Protein AF-A0A523SCH5-F1 (afdb_monomer)

Radius of gyration: 27.5 Å; Cα contacts (8 Å, |Δi|>4): 541; chains: 1; bounding box: 57×42×94 Å

Nearest PDB structures (foldseek):
  3afg-assembly1_A  TM=5.638E-01  e=4.432E-13  Thermococcus kodakarensis
  3afg-assembly2_B  TM=5.623E-01  e=6.391E-13  Thermococcus kodakarensis
  6c83-assembly1_C  TM=6.564E-01  e=4.051E-03  synthetic construct
  9j6n-assembly2_B  TM=5.365E-01  e=1.751E-02  Streptomyces sp. JHA19
  9j6m-assembly2_B  TM=5.413E-01  e=2.103E-02  Streptomyces sp. JHA19

Sequence (263 aa):
FDGWIITNTGATILEGDTHCTIDEPGNAYGVITVGSFNTKELPGFPTENGIGEISSFSSRGPTRDGRQKPELTAPGAWIAAALSSNSFREGLPDPMHTLLKGTSFSASHVSGVIALMLSYNPQLSNEEIRMKLTETSVSDAFTGLIPNTSWGYGKANAYEAVTSIYDPEESETYSPTVTVSSNPVSNRALFTYMLPEGTTQATLQVYNIVGALLFQQEVDPESSQYEWDLIDNLGRLLANGLYLYTIIAGGNSSEIGRLVIIR

Mean predicted aligned error: 11.99 Å

pLDDT: mean 91.66, std 9.31, range [53.72, 98.69]

Secondary structure (DSSP, 8-state):
-EEEEEETTEEEEEPPP-SS---TTTT-SSS--EEEEE---BTTB--SS-TTSBPTT------TT-----SEEEEEESEEEEPPTT-SSPPSSSTTEEEE-SHHHHHHHHHHHHHHHHHH-TT--HHHHHHHHHHTPBP-TTT-SSSBTTTBT-B--HHHHHHTT--HHHHHHHS-EEEESSSSBSS-EEEEEE--TT---EEEEEEETT--EEEEEEEPTT-SEEEE-SB-TTSPBPPSEEEEEEEEETTEE---EEEEE--

Solvent-accessible surface area (backbone atoms only — not comparable to full-atom values): 14590 Å² total; per-residue (Å²): 102,57,68,51,75,79,46,102,88,41,69,51,73,47,81,54,76,73,59,49,49,48,49,86,72,61,59,46,86,90,59,90,22,44,15,19,22,21,76,53,72,47,94,97,47,77,54,96,41,56,72,66,26,61,34,83,84,39,48,18,20,30,33,96,87,65,47,84,21,25,47,25,19,27,63,10,38,62,44,74,40,82,42,63,93,86,51,94,67,78,44,33,99,42,83,56,22,26,64,44,67,42,40,71,46,6,39,51,53,52,51,51,42,50,50,53,34,38,71,71,42,74,81,67,46,74,64,56,52,51,49,41,46,38,73,39,23,45,72,50,94,71,51,54,76,66,69,37,33,65,33,8,34,14,37,64,35,59,67,53,34,41,56,74,68,64,47,78,77,60,54,66,45,63,41,21,46,58,46,63,82,58,74,68,25,63,70,51,44,45,35,41,40,50,71,30,85,88,48,87,54,31,36,41,36,33,23,41,86,87,66,51,80,42,31,75,45,80,48,64,68,92,51,51,66,50,79,39,70,54,50,32,76,85,73,45,74,64,72,71,44,66,32,35,32,37,32,36,30,85,89,31,61,21,71,81,37,80,44,38,37,52,121

Foldseek 3Di:
DDKDAPDPPDIDDDDDDLEQQQDPPQLPPLDQHEFEAAQDADVVQGFPDDHPAGGPPTRFYDHPVRHAPNQAYEHFAQDKDFDDPPDPDAAPPDRGIHTHGDCVVRVVVLVVLVVLQCVQPVPDDSVNLSVLQLVPADDDPRCPDDDHRRGNSHYGDSVSSNVVSDDPVVSVQAAKAWDWPDAADEFKTKIFIAHHPPFPWKKKWKAAPVRHTFAIDIDDNVDGIDMGRCAGPVRDRDDFDKMWMWMDTPNHIYPIDIYGYDD

Structure (mmCIF, N/CA/C/O backbone):
data_AF-A0A523SCH5-F1
#
_entry.id   AF-A0A523SCH5-F1
#
loop_
_atom_site.group_PDB
_atom_site.id
_atom_site.type_symbol
_atom_site.label_atom_id
_atom_site.label_alt_id
_atom_site.label_comp_id
_atom_site.label_asym_id
_atom_site.label_entity_id
_atom_site.label_seq_id
_atom_site.pdbx_PDB_ins_code
_atom_site.Cartn_x
_atom_site.Cartn_y
_atom_site.Cartn_z
_atom_site.occupancy
_atom_site.B_iso_or_equiv
_atom_site.auth_seq_id
_atom_site.auth_comp_id
_atom_site.auth_asym_id
_atom_site.auth_atom_id
_atom_site.pdbx_PDB_model_num
ATOM 1 N N . PHE A 1 1 ? 9.265 -9.793 -32.299 1.00 58.53 1 PHE A N 1
ATOM 2 C CA . PHE A 1 1 ? 10.125 -10.182 -33.429 1.00 58.53 1 PHE A CA 1
ATOM 3 C C . PHE A 1 1 ? 9.218 -10.560 -34.565 1.00 58.53 1 PHE A C 1
ATOM 5 O O . PHE A 1 1 ? 8.378 -11.431 -34.365 1.00 58.53 1 PHE A O 1
ATOM 12 N N . ASP A 1 2 ? 9.400 -9.929 -35.714 1.00 59.03 2 ASP A N 1
ATOM 13 C CA . ASP A 1 2 ? 8.779 -10.397 -36.943 1.00 59.03 2 ASP A CA 1
ATOM 14 C C . ASP A 1 2 ? 9.835 -11.157 -37.735 1.00 59.03 2 ASP A C 1
ATOM 16 O O . ASP A 1 2 ? 10.984 -10.724 -37.860 1.00 59.03 2 ASP A O 1
ATOM 20 N N . GLY A 1 3 ? 9.460 -12.332 -38.224 1.00 72.25 3 GLY A N 1
ATOM 21 C CA . GLY A 1 3 ? 10.352 -13.166 -39.006 1.00 72.25 3 GLY A CA 1
ATOM 22 C C . GLY A 1 3 ? 9.590 -13.893 -40.092 1.00 72.25 3 GLY A C 1
ATOM 23 O O . GLY A 1 3 ? 8.463 -14.344 -39.887 1.00 72.25 3 GLY A O 1
ATOM 24 N N . TRP A 1 4 ? 10.216 -14.018 -41.254 1.00 81.38 4 TRP A N 1
ATOM 25 C CA . TRP A 1 4 ? 9.700 -14.849 -42.330 1.00 81.38 4 TRP A CA 1
ATOM 26 C C . TRP A 1 4 ? 10.823 -15.637 -42.986 1.00 81.38 4 TRP A C 1
ATOM 28 O O . TRP A 1 4 ? 11.978 -15.209 -43.085 1.00 81.38 4 TRP A O 1
ATOM 38 N N . ILE A 1 5 ? 10.452 -16.835 -43.425 1.00 79.31 5 ILE A N 1
ATOM 39 C CA . ILE A 1 5 ? 11.318 -17.722 -44.186 1.00 79.31 5 ILE A CA 1
ATOM 40 C C . ILE A 1 5 ? 11.321 -17.203 -45.622 1.00 79.31 5 ILE A C 1
ATOM 42 O O . ILE A 1 5 ? 10.281 -17.159 -46.275 1.00 79.31 5 ILE A O 1
ATOM 46 N N . ILE A 1 6 ? 12.485 -16.776 -46.102 1.00 80.44 6 ILE A N 1
ATOM 47 C CA . ILE A 1 6 ? 12.663 -16.274 -47.471 1.00 80.44 6 ILE A CA 1
ATOM 48 C C . ILE A 1 6 ? 12.998 -17.438 -48.407 1.00 80.44 6 ILE A C 1
ATOM 50 O O . ILE A 1 6 ? 12.606 -17.443 -49.570 1.00 80.44 6 ILE A O 1
ATOM 54 N N . THR A 1 7 ? 13.714 -18.445 -47.899 1.00 79.69 7 THR A N 1
ATOM 55 C CA . THR A 1 7 ? 14.089 -19.652 -48.643 1.00 79.69 7 THR A CA 1
ATOM 56 C C . THR A 1 7 ? 14.142 -20.864 -47.718 1.00 79.69 7 THR A C 1
ATOM 58 O O . THR A 1 7 ? 14.222 -20.724 -46.501 1.00 79.69 7 THR A O 1
ATOM 61 N N . ASN A 1 8 ? 14.215 -22.064 -48.293 1.00 78.56 8 ASN A N 1
ATOM 62 C CA . ASN A 1 8 ? 14.339 -23.328 -47.553 1.00 78.56 8 ASN A CA 1
ATOM 63 C C . ASN A 1 8 ? 15.601 -23.411 -46.661 1.00 78.56 8 ASN A C 1
ATOM 65 O O . ASN A 1 8 ? 15.732 -24.348 -45.879 1.00 78.56 8 ASN A O 1
ATOM 69 N N . THR A 1 9 ? 16.528 -22.455 -46.783 1.00 77.12 9 THR A N 1
ATOM 70 C CA . THR A 1 9 ? 17.765 -22.348 -45.994 1.00 77.12 9 THR A CA 1
ATOM 71 C C . THR A 1 9 ? 18.000 -20.943 -45.430 1.00 77.12 9 THR A C 1
ATOM 73 O O . THR A 1 9 ? 19.098 -20.651 -44.965 1.00 77.12 9 THR A O 1
ATOM 76 N N . GLY A 1 10 ? 17.014 -20.043 -45.494 1.00 74.75 10 GLY A N 1
ATOM 77 C CA . GLY A 1 10 ? 17.204 -18.638 -45.141 1.00 74.75 10 GLY A CA 1
ATOM 78 C C . GLY A 1 10 ? 15.958 -18.020 -44.528 1.00 74.75 10 GLY A C 1
ATOM 79 O O . GLY A 1 10 ? 14.889 -18.020 -45.138 1.00 74.75 10 GLY A O 1
ATOM 80 N N . ALA A 1 11 ? 16.127 -17.451 -43.339 1.00 79.25 11 ALA A N 1
ATOM 81 C CA . ALA A 1 11 ? 15.124 -16.657 -42.650 1.00 79.25 11 ALA A CA 1
ATOM 82 C C . ALA A 1 11 ? 15.682 -15.259 -42.377 1.00 79.25 11 ALA A C 1
ATOM 84 O O . ALA A 1 11 ? 16.871 -15.107 -42.090 1.00 79.25 11 ALA A O 1
ATOM 85 N N . THR A 1 12 ? 14.814 -14.254 -42.443 1.00 77.25 12 THR A N 1
ATOM 86 C CA . THR A 1 12 ? 15.104 -12.927 -41.899 1.00 77.25 12 THR A CA 1
ATOM 87 C C . THR A 1 12 ? 14.373 -12.788 -40.579 1.00 77.25 12 THR A C 1
ATOM 89 O O . THR A 1 12 ? 13.187 -13.097 -40.490 1.00 77.25 12 THR A O 1
ATOM 92 N N . ILE A 1 13 ? 15.100 -12.323 -39.566 1.00 70.62 13 ILE A N 1
ATOM 93 C CA . ILE A 1 13 ? 14.552 -11.894 -38.285 1.00 70.62 13 ILE A CA 1
ATOM 94 C C . ILE A 1 13 ? 14.775 -10.387 -38.226 1.00 70.62 13 ILE A C 1
ATOM 96 O O . ILE A 1 13 ? 15.916 -9.932 -38.287 1.00 70.62 13 ILE A O 1
ATOM 100 N N . LEU A 1 14 ? 13.691 -9.623 -38.156 1.00 68.81 14 LEU A N 1
ATOM 101 C CA . LEU A 1 14 ? 13.754 -8.220 -37.772 1.00 68.81 14 LEU A CA 1
ATOM 102 C C . LEU A 1 14 ? 13.867 -8.154 -36.251 1.00 68.81 14 LEU A C 1
ATOM 104 O O . LEU A 1 14 ? 13.153 -8.871 -35.538 1.00 68.81 14 LEU A O 1
ATOM 108 N N . GLU A 1 15 ? 14.771 -7.305 -35.759 1.00 62.94 15 GLU A N 1
ATOM 109 C CA . GLU A 1 15 ? 14.831 -7.002 -34.331 1.00 62.94 15 GLU A 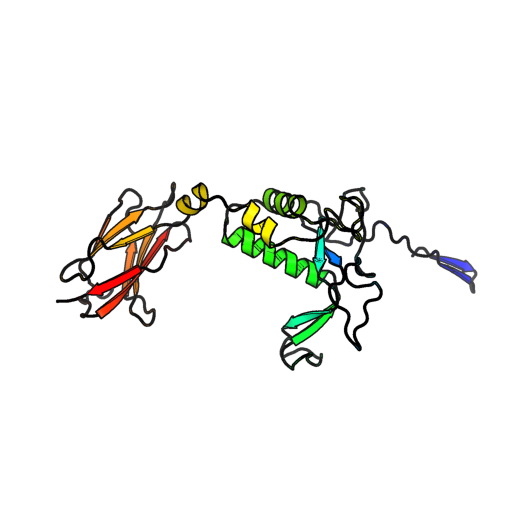CA 1
ATOM 110 C C . GLU A 1 15 ? 13.443 -6.568 -33.843 1.00 62.94 15 GLU A C 1
ATOM 112 O O . GLU A 1 15 ? 12.682 -5.920 -34.563 1.00 62.94 15 GLU A O 1
ATOM 117 N N . GLY A 1 16 ? 13.065 -7.015 -32.645 1.00 61.28 16 GLY A N 1
ATOM 118 C CA . GLY A 1 16 ? 11.769 -6.664 -32.079 1.00 61.28 16 GLY A CA 1
ATOM 119 C C . GLY A 1 16 ? 11.676 -5.165 -31.812 1.00 61.28 16 GLY A C 1
ATOM 120 O O . GLY A 1 16 ? 12.637 -4.561 -31.340 1.00 61.28 16 GLY A O 1
ATOM 121 N N . ASP A 1 17 ? 10.508 -4.580 -32.069 1.00 67.44 17 ASP A N 1
ATOM 122 C CA . ASP A 1 17 ? 10.197 -3.253 -31.549 1.00 67.44 17 ASP A CA 1
ATOM 123 C C . ASP A 1 17 ? 10.174 -3.316 -30.016 1.00 67.44 17 ASP A C 1
ATOM 125 O O . ASP A 1 17 ? 9.522 -4.176 -29.421 1.00 67.44 17 ASP A O 1
ATOM 129 N N . THR A 1 18 ? 10.940 -2.434 -29.380 1.00 72.44 18 THR A N 1
ATOM 130 C CA . THR A 1 18 ? 10.984 -2.306 -27.918 1.00 72.44 18 THR A CA 1
ATOM 131 C C . THR A 1 18 ? 9.958 -1.297 -27.395 1.00 72.44 18 THR A C 1
ATOM 133 O O . THR A 1 18 ? 9.804 -1.150 -26.178 1.00 72.44 18 THR A O 1
ATOM 136 N N . HIS A 1 19 ? 9.209 -0.648 -28.292 1.00 77.69 19 HIS A N 1
ATOM 137 C CA . HIS A 1 19 ? 8.009 0.117 -27.972 1.00 77.69 19 HIS A CA 1
ATOM 138 C C . HIS A 1 19 ? 6.789 -0.805 -27.868 1.00 77.69 19 HIS A C 1
ATOM 140 O O . HIS A 1 19 ? 6.742 -1.880 -28.462 1.00 77.69 19 HIS A O 1
ATOM 146 N N . CYS A 1 20 ? 5.782 -0.375 -27.105 1.00 90.00 20 CYS A N 1
ATOM 147 C CA . CYS A 1 20 ? 4.520 -1.104 -26.950 1.00 90.00 20 CYS A CA 1
ATOM 148 C C . CYS A 1 20 ? 4.663 -2.526 -26.381 1.00 90.00 20 CYS A C 1
ATOM 150 O O . CYS A 1 20 ? 3.965 -3.449 -26.794 1.00 90.00 20 CYS A O 1
ATOM 152 N N . THR A 1 21 ? 5.542 -2.699 -25.395 1.00 94.06 21 THR A N 1
ATOM 153 C CA . THR A 1 21 ? 5.840 -3.989 -24.749 1.00 94.06 21 THR A CA 1
ATOM 154 C C . THR A 1 21 ? 5.044 -4.220 -23.458 1.00 94.06 21 THR A C 1
ATOM 156 O O . THR A 1 21 ? 5.363 -5.118 -22.677 1.00 94.06 21 THR A O 1
ATOM 159 N N . ILE A 1 22 ? 4.017 -3.403 -23.198 1.00 94.44 22 ILE A N 1
ATOM 160 C CA . ILE A 1 22 ? 3.099 -3.582 -22.064 1.00 94.44 22 ILE A CA 1
ATOM 161 C C . ILE A 1 22 ? 2.194 -4.784 -22.336 1.00 94.44 22 ILE A C 1
ATOM 163 O O . ILE A 1 22 ? 1.363 -4.742 -23.241 1.00 94.44 22 ILE A O 1
ATOM 167 N N . ASP A 1 23 ? 2.355 -5.821 -21.520 1.00 89.94 23 ASP A N 1
ATOM 168 C CA . ASP A 1 23 ? 1.625 -7.082 -21.637 1.00 89.94 23 ASP A CA 1
ATOM 169 C C . ASP A 1 23 ? 0.234 -7.022 -20.978 1.00 89.94 23 ASP A C 1
ATOM 171 O O . ASP A 1 23 ? -0.069 -6.131 -20.170 1.00 89.94 23 ASP A O 1
ATOM 175 N N . GLU A 1 24 ? -0.618 -7.993 -21.290 1.00 91.62 24 GLU A N 1
ATOM 176 C CA . GLU A 1 24 ? -1.830 -8.266 -20.528 1.00 91.62 24 GLU A CA 1
ATOM 177 C C . GLU A 1 24 ? -1.494 -8.861 -19.141 1.00 91.62 24 GLU A C 1
ATOM 179 O O . GLU A 1 24 ? -0.582 -9.675 -19.009 1.00 91.62 24 GLU A O 1
ATOM 184 N N . PRO A 1 25 ? -2.234 -8.512 -18.070 1.00 94.00 25 PRO A N 1
ATOM 185 C CA . PRO A 1 25 ? -3.348 -7.562 -18.004 1.00 94.00 25 PRO A CA 1
ATOM 186 C C . PRO A 1 25 ? -2.906 -6.107 -17.747 1.00 94.00 25 PRO A C 1
ATOM 188 O O . PRO A 1 25 ? -3.748 -5.240 -17.514 1.00 94.00 25 PRO A O 1
ATOM 191 N N . GLY A 1 26 ? -1.602 -5.811 -17.770 1.00 94.12 26 GLY A N 1
ATOM 192 C CA . GLY A 1 26 ? -1.041 -4.481 -17.494 1.00 94.12 26 GLY A CA 1
ATOM 193 C C . GLY A 1 26 ? -1.457 -3.392 -18.493 1.00 94.12 26 GLY A C 1
ATOM 194 O O . GLY A 1 26 ? -1.297 -2.202 -18.224 1.00 94.12 26 GLY A O 1
ATOM 195 N N . ASN A 1 27 ? -2.033 -3.761 -19.631 1.00 94.31 27 ASN A N 1
ATOM 196 C CA . ASN A 1 27 ? -2.625 -2.832 -20.588 1.00 94.31 27 ASN A CA 1
ATOM 197 C C . ASN A 1 27 ? -4.094 -2.467 -20.281 1.00 94.31 27 ASN A C 1
ATOM 199 O O . ASN A 1 27 ? -4.649 -1.620 -20.982 1.00 94.31 27 ASN A O 1
ATOM 203 N N . ALA A 1 28 ? -4.746 -3.040 -19.263 1.00 95.06 28 ALA A N 1
ATOM 204 C CA . ALA A 1 28 ? -6.142 -2.734 -18.940 1.00 95.06 28 ALA A CA 1
ATOM 205 C C . ALA A 1 28 ? -6.343 -1.276 -18.468 1.00 95.06 28 ALA A C 1
ATOM 207 O O . ALA A 1 28 ? -5.437 -0.640 -17.928 1.00 95.06 28 ALA A O 1
ATOM 208 N N . TYR A 1 29 ? -7.545 -0.725 -18.674 1.00 90.75 29 TYR A N 1
ATOM 209 C CA . TYR A 1 29 ? -7.848 0.675 -18.335 1.00 90.75 29 TYR A CA 1
ATOM 210 C C . TYR A 1 29 ? -7.855 0.925 -16.822 1.00 90.75 29 TYR A C 1
ATOM 212 O O . TYR A 1 29 ? -7.272 1.898 -16.353 1.00 90.75 29 TYR A O 1
ATOM 220 N N . GLY A 1 30 ? -8.488 0.029 -16.057 1.00 91.38 30 GLY A N 1
ATOM 221 C CA . GLY A 1 30 ? -8.724 0.187 -14.618 1.00 91.38 30 GLY A CA 1
ATOM 222 C C . GLY A 1 30 ? -7.552 -0.195 -13.710 1.00 91.38 30 GLY A C 1
ATOM 223 O O . GLY A 1 30 ? -7.583 0.142 -12.532 1.00 91.38 30 GLY A O 1
ATOM 224 N N . VAL A 1 31 ? -6.505 -0.838 -14.230 1.00 95.75 31 VAL A N 1
ATOM 225 C CA . VAL A 1 31 ? -5.370 -1.294 -13.409 1.00 95.75 31 VAL A CA 1
ATOM 226 C C . VAL A 1 31 ? -4.292 -0.223 -13.280 1.00 95.75 31 VAL A C 1
ATOM 228 O O . VAL A 1 31 ? -4.108 0.584 -14.191 1.00 95.75 31 VAL A O 1
ATOM 231 N N . ILE A 1 32 ? -3.557 -0.261 -12.171 1.00 98.06 32 ILE A N 1
ATOM 232 C CA . ILE A 1 32 ? -2.321 0.499 -11.976 1.00 98.06 32 ILE A CA 1
ATOM 233 C C . ILE A 1 32 ? -1.160 -0.398 -12.412 1.00 98.06 32 ILE A C 1
ATOM 235 O O . ILE A 1 32 ? -0.920 -1.455 -11.831 1.00 98.06 32 ILE A O 1
ATOM 239 N N . THR A 1 33 ? -0.457 0.010 -13.458 1.00 98.38 33 THR A N 1
ATOM 240 C CA . THR A 1 33 ? 0.651 -0.724 -14.067 1.00 98.38 33 THR A CA 1
ATOM 241 C C . THR A 1 33 ? 1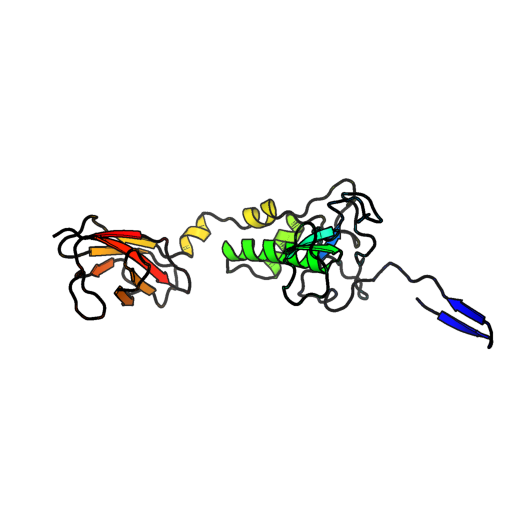.958 -0.112 -13.615 1.00 98.38 33 THR A C 1
ATOM 243 O O . THR A 1 33 ? 2.144 1.102 -13.693 1.00 98.38 33 THR A O 1
ATOM 246 N N . VAL A 1 34 ? 2.876 -0.964 -13.166 1.00 98.62 34 VAL A N 1
ATOM 247 C CA . VAL A 1 34 ? 4.097 -0.529 -12.490 1.00 98.62 34 VAL A CA 1
ATOM 248 C C . VAL A 1 34 ? 5.327 -1.040 -13.234 1.00 98.62 34 VAL A C 1
ATOM 250 O O . VA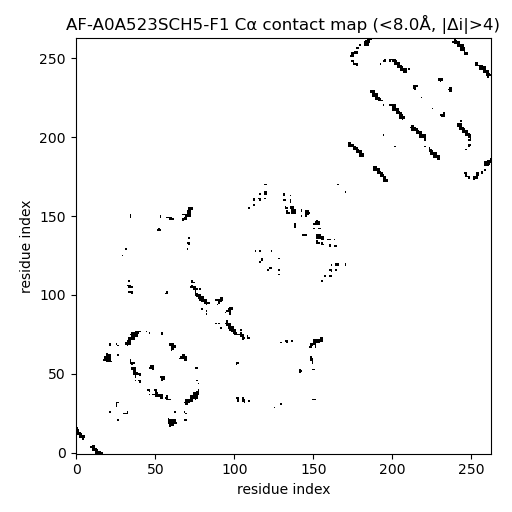L A 1 34 ? 5.513 -2.247 -13.388 1.00 98.62 34 VAL A O 1
ATOM 253 N N . GLY A 1 35 ? 6.173 -0.118 -13.693 1.00 98.19 35 GLY A N 1
ATOM 254 C CA . GLY A 1 35 ? 7.487 -0.435 -14.253 1.00 98.19 35 GLY A CA 1
ATOM 255 C C . GLY A 1 35 ? 8.550 -0.638 -13.169 1.00 98.19 35 GLY A C 1
ATOM 256 O O . GLY A 1 35 ? 8.340 -0.331 -11.995 1.00 98.19 35 GLY A O 1
ATOM 257 N N . SER A 1 36 ? 9.718 -1.143 -13.559 1.00 98.25 36 SER A N 1
ATOM 258 C CA . SER A 1 36 ? 10.808 -1.464 -12.633 1.00 98.25 36 SER A CA 1
ATOM 259 C C . SER A 1 36 ? 12.005 -0.550 -12.826 1.00 98.25 36 SER A C 1
ATOM 261 O O . SER A 1 36 ? 12.431 -0.320 -13.956 1.00 98.25 36 SER A O 1
ATOM 263 N N . PHE A 1 37 ? 12.595 -0.099 -11.720 1.00 97.81 37 PHE A N 1
ATOM 264 C CA . PHE A 1 37 ? 13.916 0.524 -11.709 1.00 97.81 37 PHE A CA 1
ATOM 265 C C . PHE A 1 37 ? 14.854 -0.160 -10.709 1.00 97.81 37 PHE A C 1
ATOM 267 O O . PHE A 1 37 ? 14.426 -0.876 -9.792 1.00 97.81 37 PHE A O 1
ATOM 274 N N . ASN A 1 38 ? 16.152 0.053 -10.906 1.00 96.69 38 ASN A N 1
ATOM 275 C CA . ASN A 1 38 ? 17.204 -0.581 -10.126 1.00 96.69 38 ASN A CA 1
ATOM 276 C C . ASN A 1 38 ? 17.514 0.248 -8.878 1.00 96.69 38 ASN A C 1
ATOM 278 O O . ASN A 1 38 ? 17.789 1.441 -8.970 1.00 96.69 38 ASN A O 1
ATOM 282 N N . THR A 1 39 ? 17.514 -0.381 -7.706 1.00 93.75 39 THR A N 1
ATOM 283 C CA . THR A 1 39 ? 17.903 0.275 -6.442 1.00 93.75 39 THR A CA 1
ATOM 284 C C . THR A 1 39 ? 19.205 -0.252 -5.864 1.00 93.75 39 THR A C 1
ATOM 286 O O . THR A 1 39 ? 19.740 0.340 -4.930 1.00 93.75 39 THR A O 1
ATOM 289 N N . LYS A 1 40 ? 19.695 -1.384 -6.375 1.00 89.94 40 LYS A N 1
ATOM 290 C CA . LYS A 1 40 ? 20.828 -2.113 -5.814 1.00 89.94 40 LYS A CA 1
ATOM 291 C C . LYS A 1 40 ? 21.609 -2.788 -6.923 1.00 89.94 40 LYS A C 1
ATOM 293 O O . LYS A 1 40 ? 21.024 -3.304 -7.871 1.00 89.94 40 LYS A O 1
ATOM 298 N N . GLU A 1 41 ? 22.908 -2.855 -6.712 1.00 86.25 41 GLU A N 1
ATOM 299 C CA . GLU A 1 41 ? 23.833 -3.689 -7.459 1.00 86.25 41 GLU A CA 1
ATOM 300 C C . GLU A 1 41 ? 24.672 -4.445 -6.426 1.00 86.25 41 GLU A C 1
ATOM 302 O O . GLU A 1 41 ? 25.161 -3.844 -5.465 1.00 86.25 41 GLU A O 1
ATOM 307 N N . LEU A 1 42 ? 24.767 -5.769 -6.556 1.00 84.56 42 LEU A N 1
ATOM 308 C CA . LEU A 1 42 ? 25.465 -6.621 -5.591 1.00 84.56 42 LEU A CA 1
ATOM 309 C C . LEU A 1 42 ? 26.440 -7.553 -6.326 1.00 84.56 42 LEU A C 1
ATOM 311 O O . LEU A 1 42 ? 26.142 -7.993 -7.439 1.00 84.56 42 LEU A O 1
ATOM 315 N N . PRO A 1 43 ? 27.583 -7.924 -5.717 1.00 84.50 43 PRO A N 1
ATOM 316 C CA . PRO A 1 43 ? 28.473 -8.936 -6.279 1.00 84.50 43 PRO A CA 1
ATOM 317 C C . PRO A 1 43 ? 27.723 -10.246 -6.562 1.00 84.50 43 PRO A C 1
ATOM 319 O O . PRO A 1 43 ? 27.047 -10.780 -5.686 1.00 84.50 43 PRO A O 1
ATOM 322 N N . GLY A 1 44 ? 27.823 -10.756 -7.793 1.00 84.81 44 GLY A N 1
ATOM 323 C CA . GLY A 1 44 ? 27.083 -11.945 -8.244 1.00 84.81 44 GLY A CA 1
ATOM 324 C C . GLY A 1 44 ? 25.635 -11.683 -8.684 1.00 84.81 44 GLY A C 1
ATOM 325 O O . GLY A 1 44 ? 25.017 -12.568 -9.271 1.00 84.81 44 GLY A O 1
ATOM 326 N N . PHE A 1 45 ? 25.121 -10.466 -8.484 1.00 85.50 45 PHE A N 1
ATOM 327 C CA . PHE A 1 45 ? 23.784 -10.020 -8.891 1.00 85.50 45 PHE A CA 1
ATOM 328 C C . PHE A 1 45 ? 23.885 -8.664 -9.607 1.00 85.50 45 PHE A C 1
ATOM 330 O O . PHE A 1 45 ? 23.449 -7.636 -9.077 1.00 85.50 45 PHE A O 1
ATOM 337 N N . PRO A 1 46 ? 24.508 -8.630 -10.799 1.00 84.12 46 PRO A N 1
ATOM 338 C CA . PRO A 1 46 ? 24.686 -7.391 -11.538 1.00 84.12 46 PRO A CA 1
ATOM 339 C C . PRO A 1 46 ? 23.345 -6.884 -12.066 1.00 84.12 46 PRO A C 1
ATOM 341 O O . PRO A 1 46 ? 22.446 -7.661 -12.411 1.00 84.12 46 PRO A O 1
ATOM 344 N N . THR A 1 47 ? 23.197 -5.571 -12.153 1.00 84.50 47 THR A N 1
ATOM 345 C CA . THR A 1 47 ? 22.125 -4.950 -12.928 1.00 84.50 47 THR A CA 1
ATOM 346 C C . THR A 1 47 ? 22.655 -4.583 -14.308 1.00 84.50 47 THR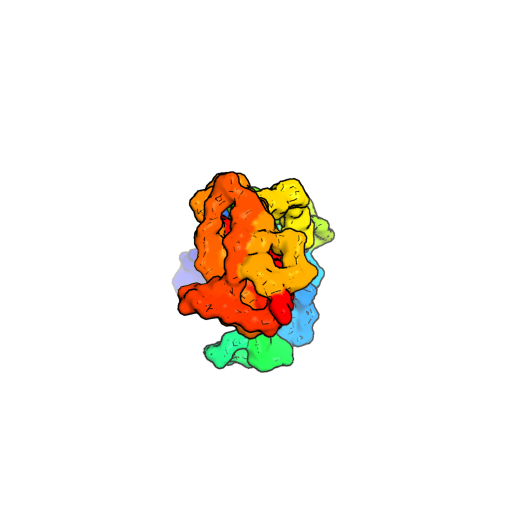 A C 1
ATOM 348 O O . THR A 1 47 ? 23.775 -4.111 -14.440 1.00 84.50 47 THR A O 1
ATOM 351 N N . GLU A 1 48 ? 21.862 -4.822 -15.354 1.00 85.44 48 GLU A N 1
ATOM 352 C CA . GLU A 1 48 ? 22.265 -4.477 -16.731 1.00 85.44 48 GLU A CA 1
ATOM 353 C C . GLU A 1 48 ? 22.354 -2.957 -16.935 1.00 85.44 48 GLU A C 1
ATOM 355 O O . GLU A 1 48 ? 23.198 -2.489 -17.690 1.00 85.44 48 GLU A O 1
ATOM 360 N N . ASN A 1 49 ? 21.524 -2.205 -16.205 1.00 88.88 49 ASN A N 1
ATOM 361 C CA . ASN A 1 49 ? 21.574 -0.746 -16.112 1.00 88.88 49 ASN A CA 1
ATOM 362 C C . ASN A 1 49 ? 22.007 -0.343 -14.693 1.00 88.88 49 ASN A C 1
ATOM 364 O O . ASN A 1 49 ? 21.825 -1.123 -13.754 1.00 88.88 49 ASN A O 1
ATOM 368 N N . GLY A 1 50 ? 22.536 0.861 -14.500 1.00 91.81 50 GLY A N 1
ATOM 369 C CA . GLY A 1 50 ? 23.023 1.338 -13.207 1.00 91.81 50 GLY A CA 1
ATOM 370 C C . GLY A 1 50 ? 21.936 1.527 -12.144 1.00 91.81 50 GLY A C 1
ATOM 371 O O . GLY A 1 50 ? 20.730 1.446 -12.398 1.00 91.81 50 GLY A O 1
ATOM 372 N N . ILE A 1 51 ? 22.371 1.787 -10.909 1.00 95.00 51 ILE A N 1
ATOM 373 C CA . ILE A 1 51 ? 21.476 2.146 -9.802 1.00 95.00 51 ILE A CA 1
ATOM 374 C C . ILE A 1 51 ? 20.756 3.457 -10.135 1.00 95.00 51 ILE A C 1
ATOM 376 O O . ILE A 1 51 ? 21.371 4.438 -10.541 1.00 95.00 51 ILE A O 1
ATOM 380 N N . GLY A 1 52 ? 19.443 3.476 -9.925 1.00 95.12 52 GLY A N 1
ATOM 381 C CA . GLY A 1 52 ? 18.567 4.594 -10.253 1.00 95.12 52 GLY A CA 1
ATOM 382 C C . GLY A 1 52 ? 18.002 4.536 -11.670 1.00 95.12 52 GLY A C 1
ATOM 383 O O . GLY A 1 52 ? 16.985 5.182 -11.919 1.00 95.12 52 GLY A O 1
ATOM 384 N N . GLU A 1 53 ? 18.578 3.732 -12.564 1.00 97.12 53 GLU A N 1
ATOM 385 C CA . GLU A 1 53 ? 18.100 3.576 -13.936 1.00 97.12 53 GLU A CA 1
ATOM 386 C C . GLU A 1 53 ? 16.919 2.607 -14.039 1.00 97.12 53 GLU A C 1
ATOM 388 O O . GLU A 1 53 ? 16.688 1.759 -13.170 1.00 97.12 53 GLU A O 1
ATOM 393 N N . ILE A 1 54 ? 16.170 2.724 -15.139 1.00 97.06 54 ILE A N 1
ATOM 394 C CA . ILE A 1 54 ? 15.093 1.789 -15.465 1.00 97.06 54 ILE A CA 1
ATOM 395 C C . ILE A 1 54 ? 15.686 0.382 -15.588 1.00 97.06 54 ILE A C 1
ATOM 397 O O . ILE A 1 54 ? 16.780 0.209 -16.122 1.00 97.06 54 ILE A O 1
ATOM 401 N N . SER A 1 55 ? 14.993 -0.644 -15.109 1.00 96.38 55 SER A N 1
ATOM 402 C CA . SER A 1 55 ? 15.443 -2.020 -15.302 1.00 96.38 55 SER A CA 1
ATOM 403 C C . SER A 1 55 ? 15.348 -2.390 -16.783 1.00 96.38 55 SER A C 1
ATOM 405 O O . SER A 1 55 ? 14.343 -2.094 -17.425 1.00 96.38 55 SER A O 1
ATOM 407 N N . SER A 1 56 ? 16.359 -3.074 -17.323 1.00 93.44 56 SER A N 1
ATOM 408 C CA . SER A 1 56 ? 16.403 -3.463 -18.744 1.00 93.44 56 SER A CA 1
ATOM 409 C C . SER A 1 56 ? 15.207 -4.318 -19.180 1.00 93.44 56 SER A C 1
ATOM 411 O O . SER A 1 56 ? 14.750 -4.213 -20.312 1.00 93.44 56 SER A O 1
ATOM 413 N N . PHE A 1 57 ? 14.660 -5.115 -18.258 1.00 92.94 57 PHE A N 1
ATOM 414 C CA . PHE A 1 57 ? 13.480 -5.956 -18.464 1.00 92.94 57 PHE A CA 1
ATOM 415 C C . PHE A 1 57 ? 12.141 -5.223 -18.278 1.00 92.94 57 PHE A C 1
ATOM 417 O O . PHE A 1 57 ? 11.090 -5.842 -18.430 1.00 92.94 57 PHE A O 1
ATOM 424 N N . SER A 1 58 ? 12.138 -3.949 -17.869 1.00 96.38 58 SER A N 1
ATOM 425 C CA . SER A 1 58 ? 10.890 -3.215 -17.652 1.00 96.38 58 SER A CA 1
ATOM 426 C C . SER A 1 58 ? 10.224 -2.921 -18.992 1.00 96.38 58 SER A C 1
ATOM 428 O O . SER A 1 58 ? 10.782 -2.190 -19.812 1.00 96.38 58 SER A O 1
ATOM 430 N N . SER A 1 59 ? 9.012 -3.442 -19.186 1.00 95.69 59 SER A N 1
ATOM 431 C CA . SER A 1 59 ? 8.183 -3.107 -20.342 1.00 95.69 59 SER A CA 1
ATOM 432 C C . SER A 1 59 ? 7.942 -1.603 -20.453 1.00 95.69 59 SER A C 1
ATOM 434 O O . SER A 1 59 ? 7.889 -0.877 -19.455 1.00 95.69 59 SER A O 1
ATOM 436 N N . ARG A 1 60 ? 7.760 -1.151 -21.692 1.00 95.12 60 ARG A N 1
ATOM 437 C CA . ARG A 1 60 ? 7.590 0.250 -22.069 1.00 95.12 60 ARG A CA 1
ATOM 438 C C . ARG A 1 60 ? 6.319 0.405 -22.883 1.00 95.12 60 ARG A C 1
ATOM 440 O O . ARG A 1 60 ? 6.014 -0.417 -23.746 1.00 95.12 60 ARG A O 1
ATOM 447 N N . GLY A 1 61 ? 5.585 1.468 -22.599 1.00 94.69 61 GLY A N 1
ATOM 448 C CA . GLY A 1 61 ? 4.413 1.840 -23.363 1.00 94.69 61 GLY A CA 1
ATOM 449 C C . GLY A 1 61 ? 4.735 2.450 -24.735 1.00 94.69 61 GLY A C 1
ATOM 450 O O . GLY A 1 61 ? 5.886 2.442 -25.185 1.00 94.69 61 GLY A O 1
ATOM 451 N N . PRO A 1 62 ? 3.723 3.054 -25.373 1.00 95.12 62 PRO A N 1
ATOM 452 C CA . PRO A 1 62 ? 2.330 3.093 -24.914 1.00 95.12 62 PRO A CA 1
ATOM 453 C C . PRO A 1 62 ? 1.675 1.702 -24.979 1.00 95.12 62 PRO A C 1
ATOM 455 O O . PRO A 1 62 ? 2.298 0.721 -25.370 1.00 95.12 62 PRO A O 1
ATOM 458 N N . THR A 1 63 ? 0.412 1.572 -24.592 1.00 94.31 63 THR A N 1
ATOM 459 C CA . THR A 1 63 ? -0.369 0.399 -25.014 1.00 94.31 63 THR A CA 1
ATOM 460 C C . THR A 1 63 ? -0.557 0.408 -26.537 1.00 94.31 63 THR A C 1
ATOM 462 O O . THR A 1 63 ? -0.345 1.427 -27.195 1.00 94.31 63 THR A O 1
ATOM 465 N N . ARG A 1 64 ? -1.022 -0.706 -27.120 1.00 91.19 64 ARG A N 1
ATOM 466 C CA . ARG A 1 64 ? -1.267 -0.799 -28.574 1.00 91.19 64 ARG A CA 1
ATOM 467 C C . ARG A 1 64 ? -2.283 0.226 -29.104 1.00 91.19 64 ARG A C 1
ATOM 469 O O . ARG A 1 64 ? -2.244 0.567 -30.279 1.00 91.19 64 ARG A O 1
ATOM 476 N N . ASP A 1 65 ? -3.177 0.714 -28.248 1.00 92.25 65 ASP A N 1
ATOM 477 C CA . ASP A 1 65 ? -4.140 1.784 -28.535 1.00 92.25 65 ASP A CA 1
ATOM 478 C C . ASP A 1 65 ? -3.654 3.188 -28.116 1.00 92.25 65 ASP A C 1
ATOM 480 O O . ASP A 1 65 ? -4.429 4.139 -28.126 1.00 92.25 65 ASP A O 1
ATOM 484 N N . GLY A 1 66 ? -2.375 3.342 -27.762 1.00 93.31 66 GLY A N 1
ATOM 485 C CA . GLY A 1 66 ? -1.743 4.642 -27.524 1.00 93.31 66 GLY A CA 1
ATOM 486 C C . GLY A 1 66 ? -1.888 5.203 -26.107 1.00 93.31 66 GLY A C 1
ATOM 487 O O . GLY A 1 66 ? -1.452 6.327 -25.862 1.00 93.31 66 GLY A O 1
ATOM 488 N N . ARG A 1 67 ? -2.462 4.459 -25.151 1.00 95.25 67 ARG A N 1
ATOM 489 C CA . ARG A 1 67 ? -2.585 4.932 -23.763 1.00 95.25 67 ARG A CA 1
ATOM 490 C C . ARG A 1 67 ? -1.231 4.938 -23.059 1.00 95.25 67 ARG A C 1
ATOM 492 O O . ARG A 1 67 ? -0.393 4.056 -23.261 1.00 95.25 67 ARG A O 1
ATOM 499 N N . GLN A 1 68 ? -1.050 5.923 -22.184 1.00 96.06 68 GLN A N 1
ATOM 500 C CA . GLN A 1 68 ? 0.112 6.027 -21.308 1.00 96.06 68 GLN A CA 1
ATOM 501 C C . GLN A 1 68 ? 0.146 4.840 -20.337 1.00 96.06 68 GLN A C 1
ATOM 503 O O . GLN A 1 68 ? -0.757 4.669 -19.522 1.00 96.06 68 GLN A O 1
ATOM 508 N N . LYS A 1 69 ? 1.209 4.040 -20.432 1.00 97.00 69 LYS A N 1
ATOM 509 C CA . LYS A 1 69 ? 1.579 2.967 -19.504 1.00 97.00 69 LYS A CA 1
ATOM 510 C C . LYS A 1 69 ? 3.115 2.862 -19.460 1.00 97.00 69 LYS A C 1
ATOM 512 O O . LYS A 1 69 ? 3.744 3.127 -20.487 1.00 97.00 69 LYS A O 1
ATOM 517 N N . PRO A 1 70 ? 3.726 2.467 -18.330 1.00 97.81 70 PRO A N 1
ATOM 518 C CA . PRO A 1 70 ? 3.099 2.273 -17.016 1.00 97.81 70 PRO A CA 1
ATOM 519 C C . PRO A 1 70 ? 2.575 3.596 -16.419 1.00 97.81 70 PRO A C 1
ATOM 521 O O . PRO A 1 70 ? 2.849 4.669 -16.960 1.00 97.81 70 PRO A O 1
ATOM 524 N N . GLU A 1 71 ? 1.811 3.528 -15.326 1.00 98.25 71 GLU A N 1
ATOM 525 C CA . GLU A 1 71 ? 1.457 4.713 -14.532 1.00 98.25 71 GLU A CA 1
ATOM 526 C C . GLU A 1 71 ? 2.661 5.220 -13.738 1.00 98.25 71 GLU A C 1
ATOM 528 O O . GLU A 1 71 ? 2.876 6.416 -13.650 1.00 98.25 71 GLU A O 1
ATOM 533 N N . LEU A 1 72 ? 3.480 4.343 -13.175 1.00 98.69 72 LEU A N 1
ATOM 534 C CA . LEU A 1 72 ? 4.647 4.741 -12.388 1.00 98.69 72 LEU A CA 1
ATOM 535 C C . LEU A 1 72 ? 5.666 3.608 -12.338 1.00 98.69 72 LEU A C 1
ATOM 537 O O . LEU A 1 72 ? 5.397 2.497 -12.799 1.00 98.69 72 LEU A O 1
ATOM 541 N N . THR A 1 73 ? 6.839 3.865 -11.775 1.00 98.69 73 THR A N 1
ATOM 542 C CA . THR A 1 73 ? 7.854 2.837 -11.535 1.00 98.69 73 THR A CA 1
ATOM 543 C C . THR A 1 73 ? 8.144 2.665 -10.053 1.00 98.69 73 THR A C 1
ATOM 545 O O . THR A 1 73 ? 8.026 3.589 -9.253 1.00 98.69 73 THR A O 1
ATOM 548 N N . ALA A 1 74 ? 8.549 1.459 -9.673 1.00 98.62 74 ALA A N 1
ATOM 549 C CA . ALA A 1 74 ? 8.951 1.130 -8.312 1.00 98.62 74 ALA A CA 1
ATOM 550 C C . ALA A 1 74 ? 10.163 0.178 -8.322 1.00 98.62 74 ALA A C 1
ATOM 552 O O . ALA A 1 74 ? 10.465 -0.425 -9.361 1.00 98.62 74 ALA A O 1
ATOM 553 N N . PRO A 1 75 ? 10.866 0.010 -7.189 1.00 98.00 75 PRO A N 1
ATOM 554 C CA . PRO A 1 75 ? 11.995 -0.910 -7.096 1.00 98.00 75 PRO A CA 1
ATOM 555 C C . PRO A 1 75 ? 11.609 -2.336 -7.503 1.00 98.00 75 PRO A C 1
ATOM 557 O O . PRO A 1 75 ? 10.676 -2.910 -6.942 1.00 98.00 75 PRO A O 1
ATOM 560 N N . GLY A 1 76 ? 12.337 -2.917 -8.457 1.00 96.38 76 GLY A N 1
ATOM 561 C CA . GLY A 1 76 ? 12.031 -4.269 -8.944 1.00 96.38 76 GLY A CA 1
ATOM 562 C C . GLY A 1 76 ? 13.232 -5.130 -9.307 1.00 96.38 76 GLY A C 1
ATOM 563 O O . GLY A 1 76 ? 13.047 -6.296 -9.643 1.00 96.38 76 GLY A O 1
ATOM 564 N N . ALA A 1 77 ? 14.462 -4.621 -9.215 1.00 95.06 77 ALA A N 1
ATOM 565 C CA . ALA A 1 77 ? 15.666 -5.423 -9.422 1.00 95.06 77 ALA A CA 1
ATOM 566 C C . ALA A 1 77 ? 16.348 -5.779 -8.097 1.00 95.06 77 ALA A C 1
ATOM 568 O O . ALA A 1 77 ? 16.591 -4.904 -7.267 1.00 95.06 77 ALA A O 1
ATOM 569 N N . TRP A 1 78 ? 16.670 -7.066 -7.936 1.00 93.31 78 TRP A N 1
ATOM 570 C CA . TRP A 1 78 ? 17.375 -7.627 -6.777 1.00 93.31 78 TRP A CA 1
ATOM 571 C C . TRP A 1 78 ? 16.726 -7.254 -5.440 1.00 93.31 78 TRP A C 1
ATOM 573 O O . TRP A 1 78 ? 17.357 -6.772 -4.496 1.00 93.31 78 TRP A O 1
ATOM 583 N N . ILE A 1 79 ? 15.418 -7.483 -5.375 1.00 94.44 79 ILE A N 1
ATOM 584 C CA . ILE A 1 79 ? 14.607 -7.298 -4.180 1.00 94.44 79 ILE A CA 1
ATOM 585 C C . ILE A 1 79 ? 14.744 -8.545 -3.312 1.00 94.44 79 ILE A C 1
ATOM 587 O O . ILE A 1 79 ? 14.523 -9.661 -3.782 1.00 94.44 79 ILE A O 1
ATOM 591 N N . ALA A 1 80 ? 15.129 -8.344 -2.052 1.00 93.25 80 ALA A N 1
ATOM 592 C CA . ALA A 1 80 ? 15.121 -9.397 -1.049 1.00 93.25 80 ALA A CA 1
ATOM 593 C C . ALA A 1 80 ? 13.680 -9.588 -0.569 1.00 93.25 80 ALA A C 1
ATOM 595 O O . ALA A 1 80 ? 13.056 -8.632 -0.107 1.00 93.25 80 ALA A O 1
ATOM 596 N N . ALA A 1 81 ? 13.154 -10.799 -0.697 1.00 93.50 81 ALA A N 1
ATOM 597 C CA . ALA A 1 81 ? 11.798 -11.151 -0.292 1.00 93.50 81 ALA A CA 1
ATOM 598 C C . ALA A 1 81 ? 11.784 -12.511 0.407 1.00 93.50 81 ALA A C 1
ATOM 600 O O . ALA A 1 81 ? 12.740 -13.277 0.291 1.00 93.50 81 ALA A O 1
ATOM 601 N N . ALA A 1 82 ? 10.703 -12.809 1.129 1.00 95.75 82 ALA A N 1
ATOM 602 C CA . ALA A 1 82 ? 10.542 -14.087 1.812 1.00 95.75 82 ALA A CA 1
ATOM 603 C C . ALA A 1 82 ? 10.651 -15.264 0.827 1.00 95.75 82 ALA A C 1
ATOM 605 O O . ALA A 1 82 ? 10.046 -15.265 -0.249 1.00 95.75 82 ALA A O 1
ATOM 606 N N . LEU A 1 83 ? 11.416 -16.279 1.213 1.00 96.44 83 LEU A N 1
ATOM 607 C CA . LEU A 1 83 ? 11.568 -17.527 0.486 1.00 96.44 83 LEU A CA 1
ATOM 608 C C . LEU A 1 83 ? 10.579 -18.554 1.041 1.00 96.44 83 LEU A C 1
ATOM 610 O O . LEU A 1 83 ? 10.560 -18.845 2.234 1.00 96.44 83 LEU A O 1
ATOM 614 N N . SER A 1 84 ? 9.754 -19.123 0.162 1.00 95.50 84 SER A N 1
ATOM 615 C CA . SER A 1 84 ? 8.863 -20.220 0.544 1.00 95.50 84 SER A CA 1
ATOM 616 C C . SER A 1 84 ? 9.670 -21.431 1.019 1.00 95.50 84 SER A C 1
ATOM 618 O O . SER A 1 84 ? 10.621 -21.834 0.351 1.00 95.50 84 SER A O 1
ATOM 620 N N . SER A 1 85 ? 9.228 -22.072 2.103 1.00 94.00 85 SER A N 1
ATOM 621 C CA . SER A 1 85 ? 9.820 -23.317 2.614 1.00 94.00 85 SER A CA 1
ATOM 622 C C . SER A 1 85 ? 9.755 -24.489 1.627 1.00 94.00 85 SER A C 1
ATOM 624 O O . SER A 1 85 ? 10.514 -25.441 1.766 1.00 94.00 85 SER A O 1
ATOM 626 N N . ASN A 1 86 ? 8.875 -24.415 0.622 1.00 95.06 86 ASN A N 1
ATOM 627 C CA . ASN A 1 86 ? 8.741 -25.411 -0.446 1.00 95.06 86 ASN A CA 1
ATOM 628 C C . ASN A 1 86 ? 9.456 -24.992 -1.744 1.00 95.06 86 ASN A C 1
ATOM 630 O O . ASN A 1 86 ? 9.258 -25.609 -2.790 1.00 95.06 86 ASN A O 1
ATOM 634 N N . SER A 1 87 ? 10.230 -23.906 -1.717 1.00 92.75 87 SER A N 1
ATOM 635 C CA . SER A 1 87 ? 10.973 -23.439 -2.883 1.00 92.75 87 SER A CA 1
ATOM 636 C C . SER A 1 87 ? 12.146 -24.365 -3.194 1.00 92.75 87 SER A C 1
ATOM 638 O O . SER A 1 87 ? 12.848 -24.821 -2.299 1.00 92.75 87 SER A O 1
ATOM 640 N N . PHE A 1 88 ? 12.417 -24.567 -4.482 1.00 90.75 88 PHE A N 1
ATOM 641 C CA . PHE A 1 88 ? 13.641 -25.229 -4.947 1.00 90.75 88 PHE A CA 1
ATOM 642 C C . PHE A 1 88 ? 14.864 -24.295 -4.960 1.00 90.75 88 PHE A C 1
ATOM 644 O O . PHE A 1 88 ? 15.953 -24.718 -5.338 1.00 90.75 88 PHE A O 1
ATOM 651 N N . ARG A 1 89 ? 14.686 -23.008 -4.630 1.00 88.38 89 ARG A N 1
ATOM 652 C CA . ARG A 1 89 ? 15.772 -22.020 -4.591 1.00 88.38 89 ARG A CA 1
ATOM 653 C C . ARG A 1 89 ? 16.472 -22.057 -3.243 1.00 88.38 89 ARG A C 1
ATOM 655 O O . ARG A 1 89 ? 15.820 -22.187 -2.214 1.00 88.38 89 ARG A O 1
ATOM 662 N N . GLU A 1 90 ? 17.777 -21.835 -3.266 1.00 85.88 90 GLU A N 1
ATOM 663 C CA . GLU A 1 90 ? 18.537 -21.552 -2.055 1.00 85.88 90 GLU A CA 1
ATOM 664 C C . GLU A 1 90 ? 18.272 -20.122 -1.570 1.00 85.88 90 GLU A C 1
ATOM 666 O O . GLU A 1 90 ? 18.014 -19.206 -2.363 1.00 85.88 90 GLU A O 1
ATOM 671 N N . GLY A 1 91 ? 18.309 -19.953 -0.249 1.00 87.12 91 GLY A N 1
ATOM 672 C CA . GLY A 1 91 ? 18.109 -18.664 0.390 1.00 87.12 91 GLY A CA 1
ATOM 673 C C . GLY A 1 91 ? 19.337 -17.763 0.304 1.00 87.12 91 GLY A C 1
ATOM 674 O O . GLY A 1 91 ? 20.472 -18.217 0.443 1.00 87.12 91 GLY A O 1
ATOM 675 N N . LEU A 1 92 ? 19.101 -16.475 0.066 1.00 87.06 92 LEU A N 1
ATOM 676 C CA . LEU A 1 92 ? 20.102 -15.420 0.080 1.00 87.06 92 LEU A CA 1
ATOM 677 C C . LEU A 1 92 ? 19.441 -14.077 0.449 1.00 87.06 92 LEU A C 1
ATOM 679 O O . LEU A 1 92 ? 18.428 -13.719 -0.160 1.00 87.06 92 LEU A O 1
ATOM 683 N N . PRO A 1 93 ? 19.998 -13.296 1.394 1.00 82.62 93 PRO A N 1
ATOM 684 C CA . PRO A 1 93 ? 21.280 -13.488 2.093 1.00 82.62 93 PRO A CA 1
ATOM 685 C C . PRO A 1 93 ? 21.259 -14.548 3.205 1.00 82.62 93 PRO A C 1
ATOM 687 O O . PRO A 1 93 ? 22.304 -14.864 3.765 1.00 82.62 93 PRO A O 1
ATOM 690 N N . ASP A 1 94 ? 20.088 -15.091 3.524 1.00 90.94 94 ASP A N 1
ATOM 691 C CA . ASP A 1 94 ? 19.872 -16.070 4.585 1.00 90.94 94 ASP A CA 1
ATOM 692 C C . ASP A 1 94 ? 18.882 -17.160 4.121 1.00 90.94 94 ASP A C 1
ATOM 694 O O . ASP A 1 94 ? 18.271 -17.009 3.061 1.00 90.94 94 ASP A O 1
ATOM 698 N N . PRO A 1 95 ? 18.689 -18.254 4.885 1.00 91.88 95 PRO A N 1
ATOM 699 C CA . PRO A 1 95 ? 17.812 -19.358 4.484 1.00 91.88 95 PRO A CA 1
ATOM 700 C C . PRO A 1 95 ? 16.324 -19.005 4.309 1.00 91.88 95 PRO A C 1
ATOM 702 O O . PRO A 1 95 ? 15.580 -19.812 3.760 1.00 91.88 95 PRO A O 1
ATOM 705 N N . MET A 1 96 ? 15.875 -17.843 4.790 1.00 96.00 96 MET A N 1
ATOM 706 C CA . MET A 1 96 ? 14.472 -17.420 4.814 1.00 96.00 96 MET A CA 1
ATOM 707 C C . MET A 1 96 ? 14.127 -16.402 3.726 1.00 96.00 96 MET A C 1
ATOM 709 O O . MET A 1 96 ? 12.950 -16.085 3.549 1.00 96.00 96 MET A O 1
ATOM 713 N N . HIS A 1 97 ? 15.113 -15.896 2.986 1.00 95.38 97 HIS A N 1
ATOM 714 C CA . HIS A 1 97 ? 14.918 -14.869 1.965 1.00 95.38 97 HIS A CA 1
ATOM 715 C C . HIS A 1 97 ? 15.546 -15.259 0.634 1.00 95.38 97 HIS A C 1
ATOM 717 O O . HIS A 1 97 ? 16.397 -16.133 0.560 1.00 95.38 97 HIS A O 1
ATOM 723 N N . THR A 1 98 ? 15.132 -14.612 -0.447 1.00 93.69 98 THR A N 1
ATOM 724 C CA . THR A 1 98 ? 15.761 -14.749 -1.761 1.00 93.69 98 THR A CA 1
ATOM 725 C C . THR A 1 98 ? 15.822 -13.401 -2.463 1.00 93.69 98 THR A C 1
ATOM 727 O O . THR A 1 98 ? 14.984 -12.529 -2.225 1.00 93.69 98 THR A O 1
ATOM 730 N N . LEU A 1 99 ? 16.815 -13.235 -3.336 1.00 92.31 99 LEU A N 1
ATOM 731 C CA . LEU A 1 99 ? 17.018 -12.043 -4.153 1.00 92.31 99 LEU A CA 1
ATOM 732 C C . LEU A 1 99 ? 16.540 -12.309 -5.580 1.00 92.31 99 LEU A C 1
ATOM 734 O O . LEU A 1 99 ? 17.090 -13.157 -6.283 1.00 92.31 99 LEU A O 1
ATOM 738 N N . LEU A 1 100 ? 15.524 -11.569 -6.023 1.00 91.94 100 LEU A N 1
ATOM 739 C CA . LEU A 1 100 ? 14.922 -11.734 -7.347 1.00 91.94 100 LEU A CA 1
ATOM 740 C C . LEU A 1 100 ? 14.718 -10.387 -8.049 1.00 91.94 100 LEU A C 1
ATOM 742 O O . LEU A 1 100 ? 14.717 -9.329 -7.421 1.00 91.94 100 LEU A O 1
ATOM 746 N N . LYS A 1 101 ? 14.565 -10.429 -9.377 1.00 93.50 101 LYS A N 1
ATOM 747 C CA . LYS A 1 101 ? 14.264 -9.264 -10.217 1.00 93.50 101 LYS A CA 1
ATOM 748 C C . LYS A 1 101 ? 13.003 -9.502 -11.048 1.00 93.50 101 LYS A C 1
ATOM 750 O O . LYS A 1 101 ? 12.784 -10.616 -11.517 1.00 93.50 101 LYS A O 1
ATOM 755 N N . GLY A 1 102 ? 12.190 -8.467 -11.224 1.00 94.50 102 GLY A N 1
ATOM 756 C CA . GLY A 1 102 ? 10.972 -8.486 -12.029 1.00 94.50 102 GLY A CA 1
ATOM 757 C C . GLY A 1 102 ? 10.014 -7.356 -11.652 1.00 94.50 102 GLY A C 1
ATOM 758 O O . GLY A 1 102 ? 9.961 -6.934 -10.497 1.00 94.50 102 GLY A O 1
ATOM 759 N N . THR A 1 103 ? 9.203 -6.905 -12.609 1.00 96.81 103 THR A N 1
ATOM 760 C CA . THR A 1 103 ? 8.142 -5.909 -12.365 1.00 96.81 103 THR A CA 1
ATOM 761 C C . THR A 1 103 ? 7.084 -6.414 -11.383 1.00 96.81 103 THR A C 1
ATOM 763 O O . THR A 1 103 ? 6.442 -5.600 -10.729 1.00 96.81 103 THR A O 1
ATOM 766 N N . SER A 1 104 ? 6.960 -7.732 -11.174 1.00 95.75 104 SER A N 1
ATOM 767 C CA . SER A 1 104 ? 6.146 -8.313 -10.096 1.00 95.75 104 SER A CA 1
ATOM 768 C C . SER A 1 104 ? 6.521 -7.772 -8.711 1.00 95.75 104 SER A C 1
ATOM 770 O O . SER A 1 104 ? 5.641 -7.569 -7.879 1.00 95.75 104 SER A O 1
ATOM 772 N N . PHE A 1 105 ? 7.807 -7.487 -8.466 1.00 97.19 105 PHE A N 1
ATOM 773 C CA . PHE A 1 105 ? 8.258 -6.887 -7.207 1.00 97.19 105 PHE A CA 1
ATOM 774 C C . PHE A 1 105 ? 7.952 -5.390 -7.144 1.00 97.19 105 PHE A C 1
ATOM 776 O O . PHE A 1 105 ? 7.571 -4.880 -6.090 1.00 97.19 105 PHE A O 1
ATOM 783 N N . SER A 1 106 ? 8.066 -4.680 -8.266 1.00 98.25 106 SER A N 1
ATOM 784 C CA . SER A 1 106 ? 7.633 -3.284 -8.362 1.00 98.25 106 SER A CA 1
ATOM 785 C C . SER A 1 106 ? 6.136 -3.159 -8.070 1.00 98.25 106 SER A C 1
ATOM 787 O O . SER A 1 106 ? 5.733 -2.327 -7.259 1.00 98.25 106 SER A O 1
ATOM 789 N N . ALA A 1 107 ? 5.323 -4.043 -8.654 1.00 97.81 107 ALA A N 1
ATOM 790 C CA . ALA A 1 107 ? 3.893 -4.127 -8.390 1.00 97.81 107 ALA A CA 1
ATOM 791 C C . ALA A 1 107 ? 3.612 -4.377 -6.902 1.00 97.81 107 ALA A C 1
ATOM 793 O O . ALA A 1 107 ? 2.830 -3.635 -6.318 1.00 97.81 107 ALA A O 1
ATOM 794 N N . SER A 1 108 ? 4.306 -5.326 -6.253 1.00 97.75 108 SER A N 1
ATOM 795 C CA . SER A 1 108 ? 4.111 -5.580 -4.817 1.00 97.75 108 SER A CA 1
ATOM 796 C C . SER A 1 108 ? 4.486 -4.393 -3.925 1.00 97.75 108 SER A C 1
ATOM 798 O O . SER A 1 108 ? 3.803 -4.153 -2.932 1.00 97.75 108 SER A O 1
ATOM 800 N N . HIS A 1 109 ? 5.523 -3.618 -4.276 1.00 98.31 109 HIS A N 1
ATOM 801 C CA . HIS A 1 109 ? 5.853 -2.393 -3.536 1.00 98.31 109 HIS A CA 1
ATOM 802 C C . HIS A 1 109 ? 4.701 -1.388 -3.605 1.00 98.31 109 HIS A C 1
ATOM 804 O O . HIS A 1 109 ? 4.265 -0.891 -2.570 1.00 98.31 109 HIS A O 1
ATOM 810 N N . VAL A 1 110 ? 4.173 -1.125 -4.805 1.00 98.62 110 VAL A N 1
ATOM 811 C CA . VAL A 1 110 ? 3.043 -0.199 -4.978 1.00 98.62 110 VAL A CA 1
ATOM 812 C C . VAL A 1 110 ? 1.781 -0.739 -4.306 1.00 98.62 110 VAL A C 1
ATOM 814 O O . VAL A 1 110 ? 1.080 0.029 -3.659 1.00 98.62 110 VAL A O 1
ATOM 817 N N . SER A 1 111 ? 1.518 -2.050 -4.348 1.00 98.44 111 SER A N 1
ATOM 818 C CA . SER A 1 111 ? 0.415 -2.657 -3.588 1.00 98.44 111 SER A CA 1
ATOM 819 C C . SER A 1 111 ? 0.543 -2.420 -2.081 1.00 98.44 111 SER A C 1
ATOM 821 O O . SER A 1 111 ? -0.458 -2.135 -1.433 1.00 98.44 111 SER A O 1
ATOM 823 N N . GLY A 1 112 ? 1.756 -2.484 -1.522 1.00 98.38 112 GLY A N 1
ATOM 824 C CA . GLY A 1 112 ? 2.007 -2.146 -0.118 1.00 98.38 112 GLY A CA 1
ATOM 825 C C . GLY A 1 112 ? 1.723 -0.676 0.202 1.00 98.38 112 GLY A C 1
ATOM 826 O O . GLY A 1 112 ? 1.110 -0.383 1.224 1.00 98.38 112 GLY A O 1
ATOM 827 N N . VAL A 1 113 ? 2.096 0.246 -0.692 1.00 98.44 113 VAL A N 1
ATOM 828 C CA . VAL A 1 113 ? 1.756 1.675 -0.551 1.00 98.44 113 VAL A CA 1
ATOM 829 C C . VAL A 1 113 ? 0.244 1.883 -0.589 1.00 98.44 113 VAL A C 1
ATOM 831 O O . VAL A 1 113 ? -0.294 2.563 0.275 1.00 98.44 113 VAL A O 1
ATOM 834 N N . ILE A 1 114 ? -0.456 1.246 -1.529 1.00 98.31 114 ILE A N 1
ATOM 835 C CA . ILE A 1 114 ? -1.920 1.316 -1.624 1.00 98.31 114 ILE A CA 1
ATOM 836 C C . ILE A 1 114 ? -2.580 0.746 -0.363 1.00 98.31 114 ILE A C 1
ATOM 838 O O . ILE A 1 114 ? -3.546 1.316 0.130 1.00 98.31 114 ILE A O 1
ATOM 842 N N . ALA A 1 115 ? -2.052 -0.345 0.196 1.00 97.44 115 ALA A N 1
ATOM 843 C CA . ALA A 1 115 ? -2.554 -0.896 1.451 1.00 97.44 115 ALA A CA 1
ATOM 844 C C . ALA A 1 115 ? -2.378 0.086 2.620 1.00 97.44 115 ALA A C 1
ATOM 846 O O . ALA A 1 115 ? -3.290 0.224 3.429 1.00 97.44 115 ALA A O 1
ATOM 847 N N . LEU A 1 116 ? -1.253 0.808 2.687 1.00 95.88 116 LEU A N 1
ATOM 848 C CA . LEU A 1 116 ? -1.068 1.882 3.668 1.00 95.88 116 LEU A CA 1
ATOM 849 C C . LEU A 1 116 ? -2.062 3.025 3.441 1.00 95.88 116 LEU A C 1
ATOM 851 O O . LEU A 1 116 ? -2.669 3.498 4.398 1.00 95.88 116 LEU A O 1
ATOM 855 N N . MET A 1 117 ? -2.281 3.422 2.186 1.00 94.88 117 MET A N 1
ATOM 856 C CA . MET A 1 117 ? -3.265 4.448 1.845 1.00 94.88 117 MET A CA 1
ATOM 857 C C . MET A 1 117 ? -4.672 4.053 2.316 1.00 94.88 117 MET A C 1
ATOM 859 O O . MET A 1 117 ? -5.322 4.804 3.034 1.00 94.88 117 MET A O 1
ATOM 863 N N . LEU A 1 118 ? -5.105 2.834 1.993 1.00 91.88 118 LEU A N 1
ATOM 864 C CA . LEU A 1 118 ? -6.406 2.294 2.394 1.00 91.88 118 LEU A CA 1
ATOM 865 C C . LEU A 1 118 ? -6.518 2.042 3.900 1.00 91.88 118 LEU A C 1
ATOM 867 O O . LEU A 1 118 ? -7.614 2.105 4.444 1.00 91.88 118 LEU A O 1
ATOM 871 N N . SER A 1 119 ? -5.404 1.767 4.586 1.00 86.88 119 SER A N 1
ATOM 872 C CA . SER A 1 119 ? -5.402 1.658 6.049 1.00 86.88 119 SER A CA 1
ATOM 873 C C . SER A 1 119 ? -5.699 2.991 6.729 1.00 86.88 119 SER A C 1
ATOM 875 O O . SER A 1 119 ? -6.225 2.998 7.837 1.00 86.88 119 SER A O 1
ATOM 877 N N . TYR A 1 120 ? -5.368 4.101 6.064 1.00 85.31 120 TYR A N 1
ATOM 878 C CA . TYR A 1 120 ? -5.633 5.441 6.560 1.00 85.31 120 TYR A CA 1
ATOM 879 C C . TYR A 1 120 ? -7.013 5.946 6.122 1.00 85.31 120 TYR A C 1
ATOM 881 O O . TYR A 1 120 ? -7.781 6.429 6.946 1.00 85.31 120 TYR A O 1
ATOM 889 N N . ASN A 1 121 ? -7.353 5.795 4.839 1.00 85.12 121 ASN A N 1
ATOM 890 C CA . ASN A 1 121 ? -8.671 6.126 4.307 1.00 85.12 121 ASN A CA 1
ATOM 891 C C . ASN A 1 121 ? -9.234 4.942 3.488 1.00 85.12 121 ASN A C 1
ATOM 893 O O . ASN A 1 121 ? -8.912 4.797 2.303 1.00 85.12 121 ASN A O 1
ATOM 897 N N . PRO A 1 122 ? -10.094 4.099 4.096 1.00 86.31 122 PRO A N 1
ATOM 898 C CA . PRO A 1 122 ? -10.694 2.944 3.426 1.00 86.31 122 PRO A CA 1
ATOM 899 C C . PRO A 1 122 ? -11.687 3.291 2.307 1.00 86.31 122 PRO A C 1
ATOM 901 O O . PRO A 1 122 ? -12.065 2.397 1.551 1.00 86.31 122 PRO A O 1
ATOM 904 N N . GLN A 1 123 ? -12.138 4.549 2.212 1.00 85.19 123 GLN A N 1
ATOM 905 C CA . GLN A 1 123 ? -13.130 4.997 1.226 1.00 85.19 123 GLN A CA 1
ATOM 906 C C . GLN A 1 123 ? -12.507 5.424 -0.107 1.00 85.19 123 GLN A C 1
ATOM 908 O O . GLN A 1 123 ? -13.239 5.664 -1.066 1.00 85.19 123 GLN A O 1
ATOM 913 N N . LEU A 1 124 ? -11.173 5.489 -0.194 1.00 89.88 124 LEU A N 1
ATOM 914 C CA . LEU A 1 124 ? -10.486 5.883 -1.419 1.00 89.88 124 LEU A CA 1
ATOM 915 C C . LEU A 1 124 ? -10.877 4.986 -2.597 1.00 89.88 124 LEU A C 1
ATOM 917 O O . LEU A 1 124 ? -10.680 3.766 -2.594 1.00 89.88 124 LEU A O 1
ATOM 921 N N . SER A 1 125 ? -11.366 5.616 -3.657 1.00 93.75 125 SER A N 1
ATOM 922 C CA . SER A 1 125 ? -11.625 4.958 -4.925 1.00 93.75 125 SER A CA 1
ATOM 923 C C . SER A 1 125 ? -10.322 4.615 -5.653 1.00 93.75 125 SER A C 1
ATOM 925 O O . SER A 1 125 ? -9.268 5.226 -5.467 1.00 93.75 125 SER A O 1
ATOM 927 N N . ASN A 1 126 ? -10.395 3.652 -6.572 1.00 94.75 126 ASN A N 1
ATOM 928 C CA . ASN A 1 126 ? -9.259 3.294 -7.425 1.00 94.75 126 ASN A CA 1
ATOM 929 C C . ASN A 1 126 ? -8.747 4.475 -8.279 1.00 94.75 126 ASN A C 1
ATOM 931 O O . ASN A 1 126 ? -7.564 4.526 -8.615 1.00 94.75 126 ASN A O 1
ATOM 935 N N . GLU A 1 127 ? -9.625 5.412 -8.646 1.00 95.62 127 GLU A N 1
ATOM 936 C CA . GLU A 1 127 ? -9.248 6.611 -9.399 1.00 95.62 127 GLU A CA 1
ATOM 937 C C . GLU A 1 127 ? -8.466 7.597 -8.526 1.00 95.62 127 GLU A C 1
ATOM 939 O O . GLU A 1 127 ? -7.399 8.046 -8.941 1.00 95.62 127 GLU A O 1
ATOM 944 N N . GLU A 1 128 ? -8.924 7.847 -7.298 1.00 96.19 128 GLU A N 1
ATOM 945 C CA . GLU A 1 128 ? -8.209 8.684 -6.327 1.00 96.19 128 GLU A CA 1
ATOM 946 C C . GLU A 1 128 ? -6.848 8.085 -5.972 1.00 96.19 128 GLU A C 1
ATOM 948 O O . GLU A 1 128 ? -5.843 8.790 -5.988 1.00 96.19 128 GLU A O 1
ATOM 953 N N . ILE A 1 129 ? -6.779 6.769 -5.743 1.00 98.00 129 ILE A N 1
ATOM 954 C CA . ILE A 1 129 ? -5.514 6.069 -5.482 1.00 98.00 129 ILE A CA 1
ATOM 955 C C . ILE A 1 129 ? -4.544 6.263 -6.648 1.00 98.00 129 ILE A C 1
ATOM 957 O O . ILE A 1 129 ? -3.386 6.625 -6.436 1.00 98.00 129 ILE A O 1
ATOM 961 N N . ARG A 1 130 ? -5.003 6.041 -7.887 1.00 97.75 130 ARG A N 1
ATOM 962 C CA . ARG A 1 130 ? -4.172 6.246 -9.079 1.00 97.75 130 ARG A CA 1
ATOM 963 C C . ARG A 1 130 ? -3.692 7.690 -9.166 1.00 97.75 130 ARG A C 1
ATOM 965 O O . ARG A 1 130 ? -2.502 7.898 -9.378 1.00 97.75 130 ARG A O 1
ATOM 972 N N . MET A 1 131 ? -4.599 8.651 -9.006 1.00 97.25 131 MET A N 1
ATOM 973 C CA . MET A 1 131 ? -4.306 10.079 -9.082 1.00 97.25 131 MET A CA 1
ATOM 974 C C . MET A 1 131 ? -3.223 10.458 -8.076 1.00 97.25 131 MET A C 1
ATOM 976 O O . MET A 1 131 ? -2.162 10.922 -8.488 1.00 97.25 131 MET A O 1
ATOM 980 N N . LYS A 1 132 ? -3.426 10.137 -6.793 1.00 97.69 132 LYS A N 1
ATOM 981 C CA . LYS A 1 132 ? -2.467 10.421 -5.720 1.00 97.69 132 LYS A CA 1
ATOM 982 C C . LYS A 1 132 ? -1.108 9.789 -5.997 1.00 97.69 132 LYS A C 1
ATOM 984 O O . LYS A 1 132 ? -0.108 10.492 -5.968 1.00 97.69 132 LYS A O 1
ATOM 989 N N . LEU A 1 133 ? -1.059 8.509 -6.377 1.00 98.38 133 LEU A N 1
ATOM 990 C CA . LEU A 1 133 ? 0.200 7.844 -6.737 1.00 98.38 133 LEU A CA 1
ATOM 991 C C . LEU A 1 133 ? 0.936 8.539 -7.892 1.00 98.38 133 LEU A C 1
ATOM 993 O O . LEU A 1 133 ? 2.165 8.637 -7.868 1.00 98.38 133 LEU A O 1
ATOM 997 N N . THR A 1 134 ? 0.212 8.991 -8.919 1.00 97.94 134 THR A N 1
ATOM 998 C CA . THR A 1 134 ? 0.817 9.674 -10.072 1.00 97.94 134 THR A CA 1
ATOM 999 C C . THR A 1 134 ? 1.240 11.109 -9.761 1.00 97.94 134 THR A C 1
ATOM 1001 O O . THR A 1 134 ? 2.306 11.521 -10.206 1.00 97.94 134 THR A O 1
ATOM 1004 N N . GLU A 1 135 ? 0.465 11.853 -8.970 1.00 97.75 135 GLU A N 1
ATOM 1005 C CA . GLU A 1 135 ? 0.769 13.234 -8.575 1.00 97.75 135 GLU A CA 1
ATOM 1006 C C . GLU A 1 135 ? 1.962 13.315 -7.621 1.00 97.75 135 GLU A C 1
ATOM 1008 O O . GLU A 1 135 ? 2.756 14.250 -7.701 1.00 97.75 135 GLU A O 1
ATOM 1013 N N . THR A 1 136 ? 2.119 12.324 -6.741 1.00 98.00 136 THR A N 1
ATOM 1014 C CA . THR A 1 136 ? 3.208 12.284 -5.758 1.00 98.00 136 THR A CA 1
ATOM 1015 C C . THR A 1 136 ? 4.461 11.576 -6.273 1.00 98.00 136 THR A C 1
ATOM 1017 O O . THR A 1 136 ? 5.449 11.458 -5.543 1.00 98.00 136 THR A O 1
ATOM 1020 N N . SER A 1 137 ? 4.442 11.065 -7.508 1.00 97.94 137 SER A N 1
ATOM 1021 C CA . SER A 1 137 ? 5.598 10.404 -8.113 1.00 97.94 137 SER A CA 1
ATOM 1022 C C . SER A 1 137 ? 6.755 11.382 -8.332 1.00 97.94 137 SER A C 1
ATOM 1024 O O . SER A 1 137 ? 6.576 12.557 -8.642 1.00 97.94 137 SER A O 1
ATOM 1026 N N . VAL A 1 138 ? 7.978 10.883 -8.166 1.00 97.12 138 VAL A N 1
ATOM 1027 C CA . VAL A 1 138 ? 9.196 11.696 -8.197 1.00 97.12 138 VAL A CA 1
ATOM 1028 C C . VAL A 1 138 ? 9.884 11.572 -9.551 1.00 97.12 138 VAL A C 1
ATOM 1030 O O . VAL A 1 138 ? 10.146 10.467 -10.035 1.00 97.12 138 VAL A O 1
ATOM 1033 N N . SER A 1 139 ? 10.231 12.719 -10.134 1.00 97.06 139 SER A N 1
ATOM 1034 C CA . SER A 1 139 ? 11.169 12.812 -11.253 1.00 97.06 139 SER A CA 1
ATOM 1035 C C . SER A 1 139 ? 12.601 12.998 -10.767 1.00 97.06 139 SER A C 1
ATOM 1037 O O . SER A 1 139 ? 12.844 13.726 -9.804 1.00 97.06 139 SER A O 1
ATOM 1039 N N . ASP A 1 140 ? 13.557 12.438 -11.495 1.00 96.06 140 ASP A N 1
ATOM 1040 C CA . ASP A 1 140 ? 14.980 12.695 -11.299 1.00 96.06 140 ASP A CA 1
ATOM 1041 C C . ASP A 1 140 ? 15.742 12.697 -12.635 1.00 96.06 140 ASP A C 1
ATOM 1043 O O . ASP A 1 140 ? 15.155 12.705 -13.720 1.00 96.06 140 ASP A O 1
ATOM 1047 N N . ALA A 1 141 ? 17.075 12.704 -12.563 1.00 96.69 141 ALA A N 1
ATOM 1048 C CA . ALA A 1 141 ? 17.934 12.707 -13.744 1.00 96.69 141 ALA A CA 1
ATOM 1049 C C . ALA A 1 141 ? 17.729 11.487 -14.667 1.00 96.69 141 ALA A C 1
ATOM 1051 O O . ALA A 1 141 ? 18.019 11.581 -15.857 1.00 96.69 141 ALA A O 1
ATOM 1052 N N . PHE A 1 142 ? 17.223 10.361 -14.150 1.00 97.19 142 PHE A N 1
ATOM 1053 C CA . PHE A 1 142 ? 16.987 9.138 -14.919 1.00 97.19 142 PHE A CA 1
ATOM 1054 C C . PHE A 1 142 ? 15.603 9.103 -15.564 1.00 97.19 142 PHE A C 1
ATOM 1056 O O . PHE A 1 142 ? 15.440 8.509 -16.633 1.00 97.19 142 PHE A O 1
ATOM 1063 N N . THR A 1 143 ? 14.602 9.724 -14.933 1.00 96.75 143 THR A N 1
ATOM 1064 C CA . THR A 1 143 ? 13.231 9.731 -15.464 1.00 96.75 143 THR A CA 1
ATOM 1065 C C . THR A 1 143 ? 13.091 10.606 -16.703 1.00 96.75 143 THR A C 1
ATOM 1067 O O . THR A 1 143 ? 12.235 10.338 -17.549 1.00 96.75 143 THR A O 1
ATOM 1070 N N . GLY A 1 144 ? 13.912 11.658 -16.800 1.00 94.06 144 GLY A N 1
ATOM 1071 C CA . GLY A 1 144 ? 13.728 12.724 -17.779 1.00 94.06 144 GLY A CA 1
ATOM 1072 C C . GLY A 1 144 ? 12.401 13.458 -17.560 1.00 94.06 144 GLY A C 1
ATOM 1073 O O . GLY A 1 144 ? 11.895 13.524 -16.438 1.00 94.06 144 GLY A O 1
ATOM 1074 N N . LEU A 1 145 ? 11.831 13.996 -18.642 1.00 95.88 145 LEU A N 1
ATOM 1075 C CA . LEU A 1 145 ? 10.508 14.623 -18.612 1.00 95.88 145 LEU A CA 1
ATOM 1076 C C . LEU A 1 145 ? 9.420 13.559 -18.435 1.00 95.88 145 LEU A C 1
ATOM 1078 O O . LEU A 1 145 ? 9.362 12.591 -19.195 1.00 95.88 145 LEU A O 1
ATOM 1082 N N . ILE A 1 146 ? 8.558 13.760 -17.444 1.00 96.62 146 ILE A N 1
ATOM 1083 C CA . ILE A 1 146 ? 7.412 12.904 -17.125 1.00 96.62 146 ILE A CA 1
ATOM 1084 C C . ILE A 1 146 ? 6.088 13.664 -17.370 1.00 96.62 146 ILE A C 1
ATOM 1086 O O . ILE A 1 146 ? 6.072 14.890 -17.242 1.00 96.62 146 ILE A O 1
ATOM 1090 N N . PRO A 1 147 ? 4.985 12.968 -17.711 1.00 97.12 147 PRO A N 1
ATOM 1091 C CA . PRO A 1 147 ? 4.922 11.526 -17.913 1.00 97.12 147 PRO A CA 1
ATOM 1092 C C . PRO A 1 147 ? 5.576 11.078 -19.228 1.00 97.12 147 PRO A C 1
ATOM 1094 O O . PRO A 1 147 ? 5.605 11.814 -20.212 1.00 97.12 147 PRO A O 1
ATOM 1097 N N . ASN A 1 148 ? 6.098 9.851 -19.252 1.00 96.62 148 ASN A N 1
ATOM 1098 C CA . ASN A 1 148 ? 6.572 9.203 -20.476 1.00 96.62 148 ASN A CA 1
ATOM 1099 C C . ASN A 1 148 ? 6.340 7.688 -20.444 1.00 96.62 148 ASN A C 1
ATOM 1101 O O . ASN A 1 148 ? 6.068 7.092 -19.404 1.00 96.62 148 ASN A O 1
ATOM 1105 N N . THR A 1 149 ? 6.477 7.024 -21.586 1.00 96.50 149 THR A N 1
ATOM 1106 C CA . THR A 1 149 ? 6.141 5.600 -21.741 1.00 96.50 149 THR A CA 1
ATOM 1107 C C . THR A 1 149 ? 7.129 4.629 -21.089 1.00 96.50 149 THR A C 1
ATOM 1109 O O . THR A 1 149 ? 6.878 3.429 -21.059 1.00 96.50 149 THR A O 1
ATOM 1112 N N . SER A 1 150 ? 8.254 5.112 -20.556 1.00 96.25 150 SER A N 1
ATOM 1113 C CA . SER A 1 150 ? 9.233 4.276 -19.844 1.00 96.25 150 SER A CA 1
ATOM 1114 C C . SER A 1 150 ? 9.063 4.362 -18.329 1.00 96.25 150 SER A C 1
ATOM 1116 O O . SER A 1 150 ? 9.132 3.353 -17.635 1.00 96.25 150 SER A O 1
ATOM 1118 N N . TRP A 1 151 ? 8.836 5.575 -17.829 1.00 98.00 151 TRP A N 1
ATOM 1119 C CA . TRP A 1 151 ? 8.805 5.893 -16.404 1.00 98.00 151 TRP A CA 1
ATOM 1120 C C . TRP A 1 151 ? 7.400 6.156 -15.864 1.00 98.00 151 TRP A C 1
ATOM 1122 O O . TRP A 1 151 ? 7.232 6.320 -14.658 1.00 98.00 151 TRP A O 1
ATOM 1132 N N . GLY A 1 152 ? 6.389 6.206 -16.732 1.00 98.00 152 GLY A N 1
ATOM 1133 C CA . GLY A 1 152 ? 5.074 6.693 -16.347 1.00 98.00 152 GLY A CA 1
ATOM 1134 C C . GLY A 1 152 ? 5.177 8.123 -15.842 1.00 98.00 152 GLY A C 1
ATOM 1135 O O . GLY A 1 152 ? 5.887 8.938 -16.429 1.00 98.00 152 GLY A O 1
ATOM 1136 N N . TYR A 1 153 ? 4.516 8.390 -14.725 1.00 98.44 153 TYR A N 1
ATOM 1137 C CA . TYR A 1 153 ? 4.560 9.641 -13.979 1.00 98.44 153 TYR A CA 1
ATOM 1138 C C . TYR A 1 153 ? 5.772 9.735 -13.035 1.00 98.44 153 TYR A C 1
ATOM 1140 O O . TYR A 1 153 ? 5.886 10.695 -12.289 1.00 98.44 153 TYR A O 1
ATOM 1148 N N . GLY A 1 154 ? 6.708 8.781 -13.072 1.00 98.44 154 GLY A N 1
ATOM 1149 C CA . GLY A 1 154 ? 7.948 8.818 -12.296 1.00 98.44 154 GLY A CA 1
ATOM 1150 C C . GLY A 1 154 ? 8.068 7.675 -11.293 1.00 98.44 154 GLY A C 1
ATOM 1151 O O . GLY A 1 154 ? 7.412 6.639 -11.409 1.00 98.44 154 GLY A O 1
ATOM 1152 N N . LYS A 1 155 ? 8.964 7.847 -10.320 1.00 98.56 155 LYS A N 1
ATOM 1153 C CA . LYS A 1 155 ? 9.244 6.855 -9.276 1.00 98.56 155 LYS A CA 1
ATOM 1154 C C . LYS A 1 155 ? 8.249 6.998 -8.128 1.00 98.56 155 LYS A C 1
ATOM 1156 O O . LYS A 1 155 ? 8.048 8.099 -7.622 1.00 98.56 155 LYS A O 1
ATOM 1161 N N . ALA A 1 156 ? 7.684 5.882 -7.679 1.00 98.38 156 ALA A N 1
ATOM 1162 C CA . ALA A 1 156 ? 6.762 5.834 -6.552 1.00 98.38 156 ALA A CA 1
ATOM 1163 C C . ALA A 1 156 ? 7.373 6.469 -5.291 1.00 98.38 156 ALA A C 1
ATOM 1165 O O . ALA A 1 156 ? 8.484 6.116 -4.888 1.00 98.38 156 ALA A O 1
ATOM 1166 N N . ASN A 1 157 ? 6.613 7.348 -4.637 1.00 98.12 157 ASN A N 1
ATOM 1167 C CA . ASN A 1 157 ? 6.961 7.942 -3.350 1.00 98.12 157 ASN A CA 1
ATOM 1168 C C . ASN A 1 157 ? 5.904 7.567 -2.312 1.00 98.12 157 ASN A C 1
ATOM 1170 O O . ASN A 1 157 ? 4.816 8.136 -2.284 1.00 98.12 157 ASN A O 1
ATOM 1174 N N . ALA A 1 158 ? 6.232 6.582 -1.476 1.00 97.25 158 ALA A N 1
ATOM 1175 C CA . ALA A 1 158 ? 5.310 6.044 -0.482 1.00 97.25 158 ALA A CA 1
ATOM 1176 C C . ALA A 1 158 ? 4.902 7.079 0.572 1.00 97.25 158 ALA A C 1
ATOM 1178 O O . ALA A 1 158 ? 3.744 7.111 0.970 1.00 97.25 158 ALA A O 1
ATOM 1179 N N . TYR A 1 159 ? 5.848 7.912 1.015 1.00 96.88 159 TYR A N 1
ATOM 1180 C CA . TYR A 1 159 ? 5.594 8.902 2.057 1.00 96.88 159 TYR A CA 1
ATOM 1181 C C . TYR A 1 159 ? 4.582 9.937 1.569 1.00 96.88 159 TYR A C 1
ATOM 1183 O O . TYR A 1 159 ? 3.515 10.048 2.157 1.00 96.88 159 TYR A O 1
ATOM 1191 N N . GLU A 1 160 ? 4.870 10.597 0.444 1.00 97.44 160 GLU A N 1
ATOM 1192 C CA . GLU A 1 160 ? 3.976 11.615 -0.124 1.00 97.44 160 GLU A CA 1
ATOM 1193 C C . GLU A 1 160 ? 2.622 11.023 -0.546 1.00 97.44 160 GLU A C 1
ATOM 1195 O O . GLU A 1 160 ? 1.584 11.636 -0.319 1.00 97.44 160 GLU A O 1
ATOM 1200 N N . ALA A 1 161 ? 2.593 9.802 -1.096 1.00 96.94 161 ALA A N 1
ATOM 1201 C CA . ALA A 1 161 ? 1.333 9.142 -1.449 1.00 96.94 161 ALA A CA 1
ATOM 1202 C C . ALA A 1 161 ? 0.419 8.945 -0.226 1.00 96.94 161 ALA A C 1
ATOM 1204 O O . ALA A 1 161 ? -0.773 9.226 -0.305 1.00 96.94 161 ALA A O 1
ATOM 1205 N N . VAL A 1 162 ? 0.973 8.509 0.910 1.00 95.25 162 VAL A N 1
ATOM 1206 C CA . VAL A 1 162 ? 0.204 8.264 2.141 1.00 95.25 162 VAL A CA 1
ATOM 1207 C C . VAL A 1 162 ? -0.123 9.564 2.880 1.00 95.25 162 VAL A C 1
ATOM 1209 O O . VAL A 1 162 ? -1.220 9.699 3.407 1.00 95.25 162 VAL A O 1
ATOM 1212 N N . THR A 1 163 ? 0.771 10.550 2.917 1.00 93.75 163 THR A N 1
ATOM 1213 C CA . THR A 1 163 ? 0.478 11.830 3.585 1.00 93.75 163 THR A CA 1
ATOM 1214 C C . THR A 1 163 ? -0.470 12.711 2.775 1.00 93.75 163 THR A C 1
ATOM 1216 O O . THR A 1 163 ? -1.227 13.477 3.357 1.00 93.75 163 THR A O 1
ATOM 1219 N N . SER A 1 164 ? -0.502 12.585 1.446 1.00 93.19 164 SER A N 1
ATOM 1220 C CA . SER A 1 164 ? -1.401 13.371 0.582 1.00 93.19 164 SER A CA 1
ATOM 1221 C C . SER A 1 164 ? -2.886 13.002 0.689 1.00 93.19 164 SER A C 1
ATOM 1223 O O . SER A 1 164 ? -3.732 13.719 0.144 1.00 93.19 164 SER A O 1
ATOM 1225 N N . ILE A 1 165 ? -3.196 11.883 1.348 1.00 89.69 165 ILE A N 1
ATOM 1226 C CA . ILE A 1 165 ? -4.557 11.450 1.697 1.00 89.69 165 ILE A CA 1
ATOM 1227 C C . ILE A 1 165 ? -4.859 11.654 3.189 1.00 89.69 165 ILE A C 1
ATOM 1229 O O . ILE 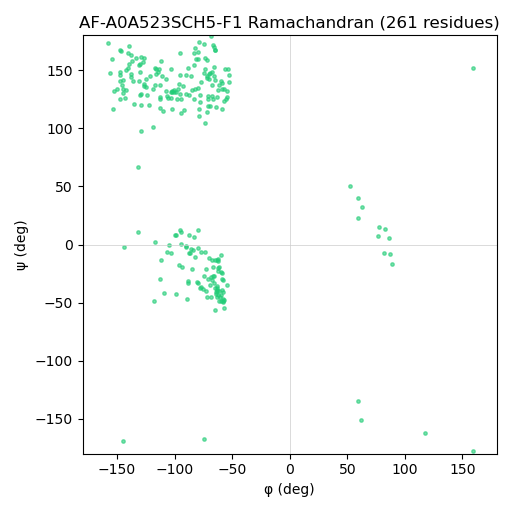A 1 165 ? -5.937 11.289 3.652 1.00 89.69 165 ILE A O 1
ATOM 1233 N N . TYR A 1 166 ? -3.889 12.170 3.952 1.00 79.62 166 TYR A N 1
ATOM 1234 C CA . TYR A 1 166 ? -4.073 12.464 5.361 1.00 79.62 166 TYR A CA 1
ATOM 1235 C C . TYR A 1 166 ? -4.940 13.712 5.491 1.00 79.62 166 TYR A C 1
ATOM 1237 O O . TYR A 1 166 ? -4.461 14.827 5.287 1.00 79.62 166 TYR A O 1
ATOM 1245 N N . ASP A 1 167 ? -6.205 13.516 5.847 1.00 69.50 167 ASP A N 1
ATOM 1246 C CA . ASP A 1 167 ? -7.091 14.583 6.293 1.00 69.50 167 ASP A CA 1
ATOM 1247 C C . ASP A 1 167 ? -7.363 14.409 7.802 1.00 69.50 167 ASP A C 1
ATOM 1249 O O . ASP A 1 167 ? -7.914 13.378 8.211 1.00 69.50 167 ASP A O 1
ATOM 1253 N N . PRO A 1 168 ? -6.917 15.348 8.660 1.00 61.12 168 PRO A N 1
ATOM 1254 C CA . PRO A 1 168 ? -7.171 15.277 10.094 1.00 61.12 168 PRO A CA 1
ATOM 1255 C C . PRO A 1 168 ? -8.658 15.419 10.449 1.00 61.12 168 PRO A C 1
ATOM 1257 O O . PRO A 1 168 ? -9.061 14.889 11.479 1.00 61.12 168 PRO A O 1
ATOM 1260 N N . GLU A 1 169 ? -9.471 16.094 9.630 1.00 57.84 169 GLU A N 1
ATOM 1261 C CA . GLU A 1 169 ? -10.903 16.281 9.907 1.00 57.84 169 GLU A CA 1
ATOM 1262 C C . GLU A 1 169 ? -11.722 15.032 9.524 1.00 57.84 169 GLU A C 1
ATOM 1264 O O . GLU A 1 169 ? -12.683 14.677 10.207 1.00 57.84 169 GLU A O 1
ATOM 1269 N N . GLU A 1 170 ? -11.305 14.300 8.487 1.00 56.75 170 GLU A N 1
ATOM 1270 C CA . GLU A 1 170 ? -11.962 13.059 8.048 1.00 56.75 170 GLU A CA 1
ATOM 1271 C C . GLU A 1 170 ? -11.570 11.836 8.907 1.00 56.75 170 GLU A C 1
ATOM 1273 O O . GLU A 1 170 ? -12.382 10.954 9.161 1.00 56.75 170 GLU A O 1
ATOM 1278 N N . SER A 1 171 ? -10.344 11.770 9.430 1.00 53.81 171 SER A N 1
ATOM 1279 C CA . SER A 1 171 ? -9.886 10.615 10.228 1.00 53.81 171 SER A CA 1
ATOM 1280 C C . SER A 1 171 ? -10.630 10.458 11.566 1.00 53.81 171 SER A C 1
ATOM 1282 O O . SER A 1 171 ? -10.908 9.338 12.004 1.00 53.81 171 SER A O 1
ATOM 1284 N N . GLU A 1 172 ? -11.036 11.572 12.188 1.00 53.72 172 GLU A N 1
ATOM 1285 C CA . GLU A 1 172 ? -11.843 11.555 13.418 1.00 53.72 172 GLU A CA 1
ATOM 1286 C C . GLU A 1 172 ? -13.299 11.123 13.181 1.00 53.72 172 GLU A C 1
ATOM 1288 O O . GLU A 1 172 ? -13.956 10.659 14.114 1.00 53.72 172 GLU A O 1
ATOM 1293 N N . THR A 1 173 ? -13.813 11.225 11.950 1.00 56.91 173 THR A N 1
ATOM 1294 C CA . THR A 1 173 ? -15.214 10.889 11.651 1.00 56.91 173 THR A CA 1
ATOM 1295 C C . THR A 1 173 ? -15.442 9.404 11.371 1.00 56.91 173 THR A C 1
ATOM 1297 O O . THR A 1 173 ? -16.563 8.938 11.559 1.00 56.91 173 THR A O 1
ATOM 1300 N N . TYR A 1 174 ? -14.415 8.624 11.004 1.00 65.25 174 TYR A N 1
ATOM 1301 C CA . TYR A 1 174 ? -14.584 7.204 10.639 1.00 65.25 174 TYR A CA 1
ATOM 1302 C C . TYR A 1 174 ? -14.321 6.191 11.762 1.00 65.25 174 TYR A C 1
ATOM 1304 O O . TYR A 1 174 ? -14.739 5.032 11.646 1.00 65.25 174 TYR A O 1
ATOM 1312 N N . SER A 1 175 ? -13.642 6.585 12.840 1.00 79.06 175 SER A N 1
ATOM 1313 C CA . SER A 1 175 ? -13.344 5.683 13.959 1.00 79.06 175 SER A CA 1
ATOM 1314 C C . SER A 1 175 ? -14.264 5.970 15.140 1.00 79.06 175 SER A C 1
ATOM 1316 O O . SER A 1 175 ? -14.312 7.107 15.609 1.00 79.06 175 SER A O 1
ATOM 1318 N N . PRO A 1 176 ? -14.980 4.967 15.680 1.00 91.19 176 PRO A N 1
ATOM 1319 C CA . PRO A 1 176 ? -15.743 5.195 16.891 1.00 91.19 176 PRO A CA 1
ATOM 1320 C C . PRO A 1 176 ? -14.784 5.442 18.059 1.00 91.19 176 PRO A C 1
ATOM 1322 O O . PRO A 1 176 ? -13.689 4.880 18.131 1.00 91.19 176 PRO A O 1
ATOM 1325 N N . THR A 1 177 ? -15.207 6.255 19.017 1.00 93.81 177 THR A N 1
ATOM 1326 C CA . THR A 1 177 ? -14.459 6.496 20.253 1.00 93.81 177 THR A CA 1
ATOM 1327 C C . THR A 1 177 ? -15.260 5.988 21.435 1.00 93.81 177 THR A C 1
ATOM 1329 O O . THR A 1 177 ? -16.488 6.022 21.428 1.00 93.81 177 THR A O 1
ATOM 1332 N N . VAL A 1 178 ? -14.574 5.501 22.466 1.00 96.25 178 VAL A N 1
ATOM 1333 C CA . VAL A 1 178 ? -15.205 5.133 23.733 1.00 96.25 178 VAL A CA 1
ATOM 1334 C C . VAL A 1 178 ? -14.263 5.434 24.884 1.00 96.25 178 VAL A C 1
ATOM 1336 O O . VAL A 1 178 ? -13.065 5.162 24.830 1.00 96.25 178 VAL A O 1
ATOM 1339 N N . THR A 1 179 ? -14.817 5.989 25.950 1.00 96.81 179 THR A N 1
ATOM 1340 C CA . THR A 1 179 ? -14.112 6.286 27.195 1.00 96.81 179 THR A CA 1
ATOM 1341 C C . THR A 1 179 ? -14.978 5.882 28.376 1.00 96.81 179 THR A C 1
ATOM 1343 O O . THR A 1 179 ? -16.196 5.780 28.257 1.00 96.81 179 THR A O 1
ATOM 1346 N N . VAL A 1 180 ? -14.360 5.648 29.530 1.00 96.75 180 VAL A N 1
ATOM 1347 C CA . VAL A 1 180 ? -15.086 5.462 30.789 1.00 96.75 180 VAL A CA 1
ATOM 1348 C C . VAL A 1 180 ? -15.065 6.768 31.579 1.00 96.75 180 VAL A C 1
ATOM 1350 O O . VAL A 1 180 ? -14.004 7.364 31.765 1.00 96.75 180 VAL A O 1
ATOM 1353 N N . SER A 1 181 ? -16.219 7.217 32.073 1.00 93.88 181 SER A N 1
ATOM 1354 C CA . SER A 1 181 ? -16.331 8.506 32.776 1.00 93.88 181 SER A CA 1
ATOM 1355 C C . SER A 1 181 ? -15.584 8.538 34.115 1.00 93.88 181 SER A C 1
ATOM 1357 O O . SER A 1 181 ? -15.329 9.603 34.672 1.00 93.88 181 SER A O 1
ATOM 1359 N N . SER A 1 182 ? -15.266 7.377 34.686 1.00 94.00 182 SER A N 1
ATOM 1360 C CA . SER A 1 182 ? -14.523 7.251 35.940 1.00 94.00 182 SER A CA 1
ATOM 1361 C C . SER A 1 182 ? -13.673 5.990 35.923 1.00 94.00 182 SER A C 1
ATOM 1363 O O . SER A 1 182 ? -14.097 4.954 35.421 1.00 94.00 182 SER A O 1
ATOM 1365 N N . ASN A 1 183 ? -12.464 6.078 36.468 1.00 93.50 183 ASN A N 1
ATOM 1366 C CA . ASN A 1 183 ? -11.548 4.952 36.584 1.00 93.50 183 ASN A CA 1
ATOM 1367 C C . ASN A 1 183 ? -10.622 5.207 37.787 1.00 93.50 183 ASN A C 1
ATOM 1369 O O . ASN A 1 183 ? -9.884 6.195 37.746 1.00 93.50 183 ASN A O 1
ATOM 1373 N N . PRO A 1 184 ? -10.640 4.382 38.853 1.00 96.62 184 PRO A N 1
ATOM 1374 C CA . PRO A 1 184 ? -11.326 3.087 38.985 1.00 96.62 184 PRO A CA 1
ATOM 1375 C C . PRO A 1 184 ? -12.857 3.151 39.134 1.00 96.62 184 PRO A C 1
ATOM 1377 O O . PRO A 1 184 ? -13.406 4.177 39.530 1.00 96.62 184 PRO A O 1
ATOM 1380 N N . VAL A 1 185 ? -13.535 2.030 38.862 1.00 96.56 185 VAL A N 1
ATOM 1381 C CA . VAL A 1 185 ? -14.983 1.821 39.079 1.00 96.56 185 VAL A CA 1
ATOM 1382 C C . VAL A 1 185 ? -15.237 0.725 40.117 1.00 96.56 185 VAL A C 1
ATOM 1384 O O . VAL A 1 185 ? -14.444 -0.205 40.236 1.00 96.56 185 VAL A O 1
ATOM 1387 N N . SER A 1 186 ? -16.351 0.798 40.850 1.00 93.69 186 SER A N 1
ATOM 1388 C CA . SER A 1 186 ? -16.682 -0.169 41.915 1.00 93.69 186 SER A CA 1
ATOM 1389 C C . SER A 1 186 ? -17.968 -0.957 41.660 1.00 93.69 186 SER A C 1
ATOM 1391 O O . SER A 1 186 ? -17.979 -2.187 41.746 1.00 93.69 186 SER A O 1
ATOM 1393 N N . ASN A 1 187 ? -19.042 -0.250 41.301 1.00 91.19 187 ASN A N 1
ATOM 1394 C CA . ASN A 1 187 ? -20.374 -0.838 41.121 1.00 91.19 187 ASN A CA 1
ATOM 1395 C C . ASN A 1 187 ? -20.853 -0.823 39.669 1.00 91.19 187 ASN A C 1
ATOM 1397 O O . ASN A 1 187 ? -21.628 -1.683 39.280 1.00 91.19 187 ASN A O 1
ATOM 1401 N N . ARG A 1 188 ? -20.410 0.166 38.893 1.00 95.75 188 ARG A N 1
ATOM 1402 C CA . ARG A 1 188 ? -20.864 0.425 37.527 1.00 95.75 188 ARG A CA 1
ATOM 1403 C C . ARG A 1 188 ? -19.809 1.198 36.757 1.00 95.75 188 ARG A C 1
ATOM 1405 O O . ARG A 1 188 ? -19.103 2.017 37.347 1.00 95.75 188 ARG A O 1
ATOM 1412 N N . ALA A 1 189 ? -19.730 0.955 35.459 1.00 97.12 189 ALA A N 1
ATOM 1413 C CA . ALA A 1 189 ? -18.954 1.751 34.522 1.00 97.12 189 ALA A CA 1
ATOM 1414 C C . ALA A 1 189 ? -19.910 2.474 33.575 1.00 97.12 189 ALA A C 1
ATOM 1416 O O . ALA A 1 189 ? -20.738 1.835 32.931 1.00 97.12 189 ALA A O 1
ATOM 1417 N N . LEU A 1 190 ? -19.783 3.797 33.488 1.00 97.94 190 LEU A N 1
ATOM 1418 C CA . LEU A 1 190 ? -20.451 4.584 32.460 1.00 97.94 190 LEU A CA 1
ATOM 1419 C C . LEU A 1 190 ? -19.478 4.763 31.298 1.00 97.94 190 LEU A C 1
ATOM 1421 O O . LEU A 1 190 ? -18.435 5.404 31.457 1.00 97.94 190 LEU A O 1
ATOM 1425 N N . PHE A 1 191 ? -19.805 4.165 30.160 1.00 98.06 191 PHE A N 1
ATOM 1426 C CA . PHE A 1 191 ? -19.088 4.378 28.914 1.00 98.06 191 PHE A CA 1
ATOM 1427 C C . PHE A 1 191 ? -19.718 5.545 28.168 1.00 98.06 191 PHE A C 1
ATOM 1429 O O . PHE A 1 191 ? -20.929 5.552 27.964 1.00 98.06 191 PHE A O 1
ATOM 1436 N N . THR A 1 192 ? -18.894 6.496 27.741 1.00 97.31 192 THR A N 1
ATOM 1437 C CA . THR A 1 192 ? -19.271 7.554 26.803 1.00 97.31 192 THR A CA 1
ATOM 1438 C C . THR A 1 192 ? -18.623 7.242 25.467 1.00 97.31 192 THR A C 1
ATOM 1440 O O . THR A 1 192 ? -17.409 7.030 25.418 1.00 97.31 192 THR A O 1
ATOM 1443 N N . TYR A 1 193 ? -19.410 7.215 24.400 1.00 95.50 193 TYR A N 1
ATOM 1444 C CA . TYR A 1 193 ? -18.937 6.915 23.057 1.00 95.50 193 TYR A CA 1
ATOM 1445 C C . TYR A 1 193 ? -19.431 7.935 22.036 1.00 95.50 193 TYR A C 1
ATOM 1447 O O . TYR A 1 193 ? -20.466 8.574 22.218 1.00 95.50 193 TYR A O 1
ATOM 1455 N N . MET A 1 194 ? -18.667 8.073 20.957 1.00 93.31 194 MET A N 1
ATOM 1456 C CA . MET A 1 194 ? -19.076 8.774 19.742 1.00 93.31 194 MET A CA 1
ATOM 1457 C C . MET A 1 194 ? -18.903 7.817 18.574 1.00 93.31 194 MET A C 1
ATOM 1459 O O . MET A 1 194 ? -17.897 7.107 18.499 1.00 93.31 194 MET A O 1
ATOM 1463 N N . LEU A 1 195 ? -19.893 7.777 17.691 1.00 91.38 195 LEU A N 1
ATOM 1464 C CA . LEU A 1 195 ? -19.925 6.870 16.552 1.00 91.38 195 LEU A CA 1
ATOM 1465 C C . LEU A 1 195 ? -19.844 7.671 15.250 1.00 91.38 195 LEU A C 1
ATOM 1467 O O . LEU A 1 195 ? -20.361 8.789 15.208 1.00 91.38 195 LEU A O 1
ATOM 1471 N N . PRO A 1 196 ? -19.242 7.101 14.194 1.00 87.06 196 PRO A N 1
ATOM 1472 C CA . PRO A 1 196 ? -19.288 7.669 12.852 1.00 87.06 196 PRO A CA 1
ATOM 1473 C C . PRO A 1 196 ? -20.718 7.957 12.388 1.00 87.06 196 PRO A C 1
ATOM 1475 O O . PRO A 1 196 ? -21.643 7.193 12.693 1.00 87.06 196 PRO A O 1
ATOM 1478 N N . GLU A 1 197 ? -20.902 9.022 11.608 1.00 82.56 197 GLU A N 1
ATOM 1479 C CA . GLU A 1 197 ? -22.204 9.349 11.019 1.00 82.56 197 GLU A CA 1
ATOM 1480 C C . GLU A 1 197 ? -22.712 8.190 10.139 1.00 82.56 197 GLU A C 1
ATOM 1482 O O . GLU A 1 197 ? -21.949 7.537 9.427 1.00 82.56 197 GLU A O 1
ATOM 1487 N N . GLY A 1 198 ? -24.011 7.891 10.219 1.00 83.00 198 GLY A N 1
ATOM 1488 C CA . GLY A 1 198 ? -24.618 6.777 9.484 1.00 83.00 198 GLY A CA 1
ATOM 148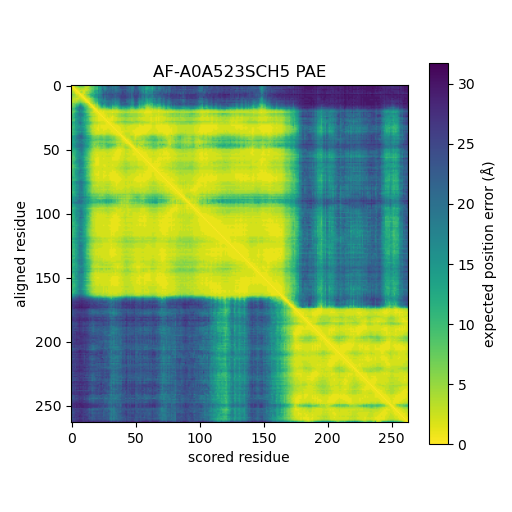9 C C . GLY A 1 198 ? -24.352 5.388 10.078 1.00 83.00 198 GLY A C 1
ATOM 1490 O O . GLY A 1 198 ? -24.738 4.388 9.470 1.00 83.00 198 GLY A O 1
ATOM 1491 N N . THR A 1 199 ? -23.734 5.293 11.262 1.00 87.50 199 THR A N 1
ATOM 1492 C CA . THR A 1 199 ? -23.592 4.021 11.985 1.00 87.50 199 THR A CA 1
ATOM 1493 C C . THR A 1 199 ? -24.965 3.417 12.283 1.00 87.50 199 THR A C 1
ATOM 1495 O O . THR A 1 199 ? -25.744 3.971 13.049 1.00 87.50 199 THR A O 1
ATOM 1498 N N . THR A 1 200 ? -25.252 2.241 11.721 1.00 89.12 200 THR A N 1
ATOM 1499 C CA . THR A 1 200 ? -26.506 1.511 11.986 1.00 89.12 200 THR A CA 1
ATOM 1500 C C . THR A 1 200 ? -26.386 0.488 13.111 1.00 89.12 200 THR A C 1
ATOM 1502 O O . THR A 1 200 ? -27.399 0.031 13.628 1.00 89.12 200 THR A O 1
ATOM 1505 N N . GLN A 1 201 ? -25.162 0.079 13.453 1.00 91.50 201 GLN A N 1
ATOM 1506 C CA . GLN A 1 201 ? -24.888 -0.898 14.502 1.00 91.50 201 GLN A CA 1
ATOM 1507 C C . GLN A 1 201 ? -23.528 -0.616 15.141 1.00 91.50 201 GLN A C 1
ATOM 1509 O O . GLN A 1 201 ? -22.531 -0.430 14.435 1.00 91.50 201 GLN A O 1
ATOM 1514 N N . ALA A 1 202 ? -23.485 -0.645 16.472 1.00 95.25 202 ALA A N 1
ATOM 1515 C CA . ALA A 1 202 ? -22.257 -0.543 17.244 1.00 95.25 202 ALA A CA 1
ATOM 1516 C C . ALA A 1 202 ? -22.264 -1.530 18.417 1.00 95.25 202 ALA A C 1
ATOM 1518 O O . ALA A 1 202 ? -23.297 -1.801 19.022 1.00 95.25 202 ALA A O 1
ATOM 1519 N N . THR A 1 203 ? -21.106 -2.099 18.742 1.00 97.50 203 THR A N 1
ATOM 1520 C CA . THR A 1 203 ? -20.966 -3.120 19.787 1.00 97.50 203 THR A CA 1
ATOM 1521 C C . THR A 1 203 ? -19.852 -2.753 20.755 1.00 97.50 203 THR A C 1
ATOM 1523 O O . THR A 1 203 ? -18.692 -2.658 20.360 1.00 97.50 203 THR A O 1
ATOM 1526 N N . LEU A 1 204 ? -20.189 -2.604 22.035 1.00 97.94 204 LEU A N 1
ATOM 1527 C CA . LEU A 1 204 ? -19.235 -2.461 23.130 1.00 97.94 204 LEU A CA 1
ATOM 1528 C C . LEU A 1 204 ? -18.730 -3.842 23.562 1.00 97.94 204 LEU A C 1
ATOM 1530 O O . LEU A 1 204 ? -19.523 -4.763 23.771 1.00 97.94 204 LEU A O 1
ATOM 1534 N N . GLN A 1 205 ? -17.419 -3.978 23.740 1.00 98.31 205 GLN A N 1
ATOM 1535 C CA . GLN A 1 205 ? -16.776 -5.211 24.184 1.00 98.31 205 GLN A CA 1
ATOM 1536 C C . GLN A 1 205 ? -15.808 -4.947 25.335 1.00 98.31 205 GLN A C 1
ATOM 1538 O O . GLN A 1 205 ? -15.068 -3.962 25.328 1.00 98.31 205 GLN A O 1
ATOM 1543 N N . VAL A 1 206 ? -15.780 -5.861 26.307 1.00 98.12 206 VAL A N 1
ATOM 1544 C CA . VAL A 1 206 ? -14.839 -5.839 27.434 1.00 98.12 206 VAL A CA 1
ATOM 1545 C C . VAL A 1 206 ? -14.117 -7.177 27.535 1.00 98.12 206 VAL A C 1
ATOM 1547 O O . VAL A 1 206 ? -14.724 -8.246 27.448 1.00 98.12 206 VAL A O 1
ATOM 1550 N N . TYR A 1 207 ? -12.813 -7.105 27.768 1.00 98.38 207 TYR A N 1
ATOM 1551 C CA . TYR A 1 207 ? -11.872 -8.213 27.778 1.00 98.38 207 TYR A CA 1
ATOM 1552 C C . TYR A 1 207 ? -11.062 -8.241 29.075 1.00 98.38 207 TYR A C 1
ATOM 1554 O O . TYR A 1 207 ? -10.859 -7.216 29.734 1.00 98.38 207 TYR A O 1
ATOM 1562 N N . ASN A 1 208 ? -10.528 -9.411 29.422 1.00 96.62 208 ASN A N 1
ATOM 1563 C CA . ASN A 1 208 ? -9.451 -9.496 30.410 1.00 96.62 208 ASN A CA 1
ATOM 1564 C C . ASN A 1 208 ? -8.085 -9.116 29.799 1.00 96.62 208 ASN A C 1
ATOM 1566 O O . ASN A 1 208 ? -7.947 -8.952 28.588 1.00 96.62 208 ASN A O 1
ATOM 1570 N N . ILE A 1 209 ? -7.043 -9.035 30.634 1.00 96.19 209 ILE A N 1
ATOM 1571 C CA . ILE A 1 209 ? -5.676 -8.685 30.196 1.00 96.19 209 ILE A CA 1
ATOM 1572 C C . ILE A 1 209 ? -5.016 -9.706 29.253 1.00 96.19 209 ILE A C 1
ATOM 1574 O O . ILE A 1 209 ? -3.987 -9.404 28.660 1.00 96.19 209 ILE A O 1
ATOM 1578 N N . VAL A 1 210 ? -5.579 -10.912 29.130 1.00 95.44 210 VAL A N 1
ATOM 1579 C CA . VAL A 1 210 ? -5.099 -11.962 28.213 1.00 95.44 210 VAL A CA 1
ATOM 1580 C C . VAL A 1 210 ? -5.868 -11.910 26.879 1.00 95.44 210 VAL A C 1
ATOM 1582 O O . VAL A 1 210 ? -5.612 -12.710 25.987 1.00 95.44 210 VAL A O 1
ATOM 1585 N N . GLY A 1 211 ? -6.806 -10.967 26.720 1.00 93.50 211 GLY A N 1
ATOM 1586 C CA . GLY A 1 211 ? -7.601 -10.786 25.504 1.00 93.50 211 GLY A CA 1
ATOM 1587 C C . GLY A 1 211 ? -8.822 -11.704 25.395 1.00 93.50 211 GLY A C 1
ATOM 1588 O O . GLY A 1 211 ? -9.414 -11.797 24.325 1.00 93.50 211 GLY A O 1
ATOM 1589 N N . ALA A 1 212 ? -9.231 -12.385 26.470 1.00 96.56 212 ALA A N 1
ATOM 1590 C CA . ALA A 1 212 ? -10.470 -13.163 26.455 1.00 96.56 212 ALA A CA 1
ATOM 1591 C C . ALA A 1 212 ? -11.685 -12.237 26.606 1.00 96.56 212 ALA A C 1
ATOM 1593 O O . ALA A 1 212 ? -11.728 -11.433 27.542 1.00 96.56 212 ALA A O 1
ATOM 1594 N N . LEU A 1 213 ? -12.664 -12.372 25.706 1.00 97.88 213 LEU A N 1
ATOM 1595 C CA . LEU A 1 213 ? -13.917 -11.613 25.727 1.00 97.88 213 LEU A CA 1
ATOM 1596 C C . LEU A 1 213 ? -14.758 -12.013 26.945 1.00 97.88 213 LEU A C 1
ATOM 1598 O O . LEU A 1 213 ? -15.062 -13.190 27.139 1.00 97.88 213 LEU A O 1
ATOM 1602 N N . LEU A 1 214 ? -15.138 -11.028 27.755 1.00 97.94 214 LEU A N 1
ATOM 1603 C CA . LEU A 1 214 ? -15.949 -11.218 28.958 1.00 97.94 214 LEU A CA 1
ATOM 1604 C C . LEU A 1 214 ? -17.362 -10.672 28.785 1.00 97.94 214 LEU A C 1
ATOM 1606 O O . LEU A 1 214 ? -18.315 -11.311 29.218 1.00 97.94 214 LEU A O 1
ATOM 1610 N N . PHE A 1 215 ? -17.497 -9.507 28.157 1.00 98.19 215 PHE A N 1
ATOM 1611 C CA . PHE A 1 215 ? -18.777 -8.836 27.971 1.00 98.19 215 PHE A CA 1
ATOM 1612 C C . PHE A 1 215 ? -18.892 -8.296 26.550 1.00 98.19 215 PHE A C 1
ATOM 1614 O O . PHE A 1 215 ? -17.913 -7.789 26.002 1.00 98.19 215 PHE A O 1
ATOM 1621 N N . GLN A 1 216 ? -20.081 -8.412 25.965 1.00 97.62 216 GLN A N 1
ATOM 1622 C CA . GLN A 1 216 ? -20.410 -7.842 24.667 1.00 97.62 216 GLN A CA 1
ATOM 1623 C C . GLN A 1 216 ? -21.862 -7.369 24.664 1.00 97.62 216 GLN A C 1
ATOM 1625 O O . GLN A 1 216 ? -22.755 -8.143 24.998 1.00 97.62 216 GLN A O 1
ATOM 1630 N N . GLN A 1 217 ? -22.089 -6.137 24.219 1.00 97.25 217 GLN A N 1
ATOM 1631 C CA . GLN A 1 217 ? -23.425 -5.563 24.113 1.00 97.25 217 GLN A CA 1
ATOM 1632 C C . GLN A 1 217 ? -23.533 -4.645 22.897 1.00 97.25 217 GLN A C 1
ATOM 1634 O O . GLN A 1 217 ? -22.673 -3.795 22.675 1.00 97.25 217 GLN A O 1
ATOM 1639 N N . GLU A 1 218 ? -24.614 -4.798 22.135 1.00 97.12 218 GLU A N 1
ATOM 1640 C CA . GLU A 1 218 ? -24.998 -3.831 21.107 1.00 97.12 218 GLU A CA 1
ATOM 1641 C C . GLU A 1 218 ? -25.507 -2.554 21.783 1.00 97.12 218 GLU A C 1
ATOM 1643 O O . GLU A 1 218 ? -26.381 -2.620 22.655 1.00 97.12 218 GLU A O 1
ATOM 1648 N N . VAL A 1 219 ? -24.918 -1.416 21.424 1.00 96.62 219 VAL A N 1
ATOM 1649 C CA . VAL A 1 219 ? -25.285 -0.102 21.958 1.00 96.62 219 VAL A CA 1
ATOM 1650 C C . VAL A 1 219 ? -26.119 0.661 20.938 1.00 96.62 219 VAL A C 1
ATOM 1652 O O . VAL A 1 219 ? -25.979 0.454 19.734 1.00 96.62 219 VAL A O 1
ATOM 1655 N N . ASP A 1 220 ? -26.993 1.528 21.436 1.00 95.06 220 ASP A N 1
ATOM 1656 C CA . ASP A 1 220 ? -27.869 2.351 20.608 1.00 95.06 220 ASP A CA 1
ATOM 1657 C C . ASP A 1 220 ? -27.052 3.409 19.843 1.00 95.06 220 ASP A C 1
ATOM 1659 O O . ASP A 1 220 ? -26.417 4.244 20.495 1.00 95.06 220 ASP A O 1
ATOM 1663 N N . PRO A 1 221 ? -27.059 3.412 18.495 1.00 91.81 221 PRO A N 1
ATOM 1664 C CA . PRO A 1 221 ? -26.324 4.402 17.718 1.00 91.81 221 PRO A CA 1
ATOM 1665 C C . PRO A 1 221 ? -26.779 5.851 17.933 1.00 91.81 221 PRO A C 1
ATOM 1667 O O . PRO A 1 221 ? -25.998 6.769 17.701 1.00 91.81 221 PRO A O 1
ATOM 1670 N N . GLU A 1 222 ? -28.017 6.056 18.393 1.00 91.94 222 GLU A N 1
ATOM 1671 C CA . GLU A 1 222 ? -28.588 7.381 18.674 1.00 91.94 222 GLU A CA 1
ATOM 1672 C C . GLU A 1 222 ? -28.265 7.878 20.097 1.00 91.94 222 GLU A C 1
ATOM 1674 O O . GLU A 1 222 ? -28.555 9.021 20.459 1.00 91.94 222 GLU A O 1
ATOM 1679 N N . SER A 1 223 ? -27.664 7.025 20.932 1.00 94.06 223 SER A N 1
ATOM 1680 C CA . SER A 1 223 ? -27.178 7.386 22.262 1.00 94.06 223 SER A CA 1
ATOM 1681 C C . SER A 1 223 ? -25.688 7.741 22.218 1.00 94.06 223 SER A C 1
ATOM 1683 O O . SER A 1 223 ? -24.972 7.457 21.265 1.00 94.06 223 SER A O 1
ATOM 1685 N N . SER A 1 224 ? -25.198 8.379 23.280 1.00 94.50 224 SER A N 1
ATOM 1686 C CA . SER A 1 224 ? -23.766 8.644 23.490 1.00 94.50 224 SER A CA 1
ATOM 1687 C C . SER A 1 224 ? -23.214 7.947 24.730 1.00 94.50 224 SER A C 1
ATOM 1689 O O . SER A 1 224 ? -22.052 8.140 25.093 1.00 94.50 224 SER A O 1
ATOM 1691 N N . GLN A 1 225 ? -24.050 7.173 25.431 1.00 97.25 225 GLN A N 1
ATOM 1692 C CA . GLN A 1 225 ? -23.693 6.561 26.704 1.00 97.25 225 GLN A CA 1
ATOM 1693 C C . GLN A 1 225 ? -24.267 5.154 26.869 1.00 97.25 225 GLN A C 1
ATOM 1695 O O . GLN A 1 225 ? -25.328 4.818 26.336 1.00 97.25 225 GLN A O 1
ATOM 1700 N N . TYR A 1 226 ? -23.549 4.327 27.628 1.00 97.75 226 TYR A N 1
ATOM 1701 C CA . TYR A 1 226 ? -23.988 3.007 28.068 1.00 97.75 226 TYR A CA 1
ATOM 1702 C C . TYR A 1 226 ? -23.488 2.732 29.491 1.00 97.75 226 TYR A C 1
ATOM 1704 O O . TYR A 1 226 ? -22.293 2.838 29.771 1.00 97.75 226 TYR A O 1
ATOM 1712 N N . GLU A 1 227 ? -24.400 2.382 30.397 1.00 97.69 227 GLU A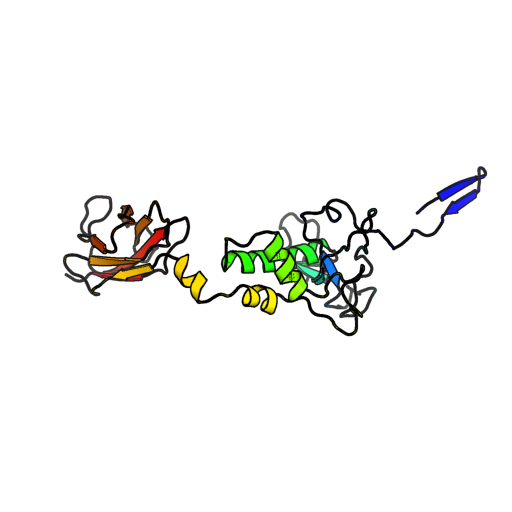 N 1
ATOM 1713 C CA . GLU A 1 227 ? -24.078 2.009 31.777 1.00 97.69 227 GLU A CA 1
ATOM 1714 C C . GLU A 1 227 ? -23.966 0.483 31.886 1.00 97.69 227 GLU A C 1
ATOM 1716 O O . GLU A 1 227 ? -24.844 -0.250 31.435 1.00 97.69 227 GLU A O 1
ATOM 1721 N N . TRP A 1 228 ? -22.873 0.004 32.478 1.00 97.50 228 TRP A N 1
ATOM 1722 C CA . TRP A 1 228 ? -22.586 -1.417 32.641 1.00 97.50 228 TRP A CA 1
ATOM 1723 C C . TRP A 1 228 ? -22.357 -1.785 34.107 1.00 97.50 228 TRP A C 1
ATOM 1725 O O . TRP A 1 228 ? -21.486 -1.218 34.770 1.00 97.50 228 TRP A O 1
ATOM 1735 N N . ASP A 1 229 ? -23.063 -2.812 34.580 1.00 96.69 229 ASP A N 1
ATOM 1736 C CA . ASP A 1 229 ? -23.045 -3.285 35.975 1.00 96.69 229 ASP A CA 1
ATOM 1737 C C . ASP A 1 229 ? -21.834 -4.166 36.339 1.00 96.69 229 ASP A C 1
ATOM 1739 O O . ASP A 1 229 ? -21.804 -4.809 37.389 1.00 96.69 229 ASP A O 1
ATOM 1743 N N . LEU A 1 230 ? -20.805 -4.211 35.484 1.00 97.12 230 LEU A N 1
ATOM 1744 C CA . LEU A 1 230 ? -19.587 -5.011 35.691 1.00 97.12 230 LEU A CA 1
ATOM 1745 C C . LEU A 1 230 ? -19.863 -6.526 35.745 1.00 97.12 230 LEU A C 1
ATOM 1747 O O . LEU A 1 230 ? -19.189 -7.272 36.466 1.00 97.12 230 LEU A O 1
ATOM 1751 N N . ILE A 1 231 ? -20.870 -6.972 34.993 1.00 96.88 231 ILE A N 1
ATOM 1752 C CA . ILE A 1 231 ? -21.299 -8.369 34.877 1.00 96.88 231 ILE A CA 1
ATOM 1753 C C . ILE A 1 231 ? -20.888 -8.900 33.500 1.00 96.88 231 ILE A C 1
ATOM 1755 O O . ILE A 1 231 ? -21.096 -8.238 32.484 1.00 96.88 231 ILE A O 1
ATOM 1759 N N . ASP A 1 232 ? -20.280 -10.083 33.462 1.00 97.00 232 ASP A N 1
ATOM 1760 C CA . ASP A 1 232 ? -19.901 -10.748 32.216 1.00 97.00 232 ASP A CA 1
ATOM 1761 C C . ASP A 1 232 ? -21.110 -11.355 31.476 1.00 97.00 232 ASP A C 1
ATOM 1763 O O . ASP A 1 232 ? -22.221 -11.434 32.000 1.00 97.00 232 ASP A O 1
ATOM 1767 N N . ASN A 1 233 ? -20.898 -11.844 30.254 1.00 96.31 233 ASN A N 1
ATOM 1768 C CA . ASN A 1 233 ? -21.947 -12.462 29.431 1.00 96.31 233 ASN A CA 1
ATOM 1769 C C . ASN A 1 233 ? -22.564 -13.732 30.054 1.00 96.31 233 ASN A C 1
ATOM 1771 O O . ASN A 1 233 ? -23.579 -14.222 29.564 1.00 96.31 233 ASN A O 1
ATOM 1775 N N . LEU A 1 234 ? -21.958 -14.290 31.109 1.00 96.12 234 LEU A N 1
ATOM 1776 C CA . LEU A 1 234 ? -22.466 -15.446 31.851 1.00 96.12 234 LEU A CA 1
ATOM 1777 C C . LEU A 1 234 ? -23.209 -15.039 33.134 1.00 96.12 234 LEU A C 1
ATOM 1779 O O . LEU A 1 234 ? -23.553 -15.905 33.940 1.00 96.12 234 LEU A O 1
ATOM 1783 N N . GLY A 1 235 ? -23.453 -13.743 33.349 1.00 94.94 235 GLY A N 1
ATO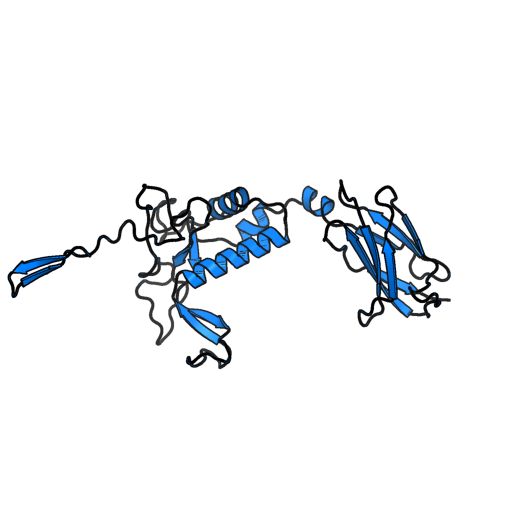M 1784 C CA . GLY A 1 235 ? -24.143 -13.237 34.534 1.00 94.94 235 GLY A CA 1
ATOM 1785 C C . GLY A 1 235 ? -23.265 -13.198 35.786 1.00 94.94 235 GLY A C 1
ATOM 1786 O O . GLY A 1 235 ? -23.783 -13.081 36.897 1.00 94.94 235 GLY A O 1
ATOM 1787 N N . ARG A 1 236 ? -21.939 -13.320 35.647 1.00 95.69 236 ARG A N 1
ATOM 1788 C CA . ARG A 1 236 ? -21.006 -13.318 36.778 1.00 95.69 236 ARG A CA 1
ATOM 1789 C C . ARG A 1 236 ? -20.428 -11.934 36.978 1.00 95.69 236 ARG A C 1
ATOM 1791 O O . ARG A 1 236 ? -19.939 -11.292 36.052 1.00 95.69 236 ARG A O 1
ATOM 1798 N N . LEU A 1 237 ? -20.426 -11.512 38.231 1.00 95.94 237 LEU A N 1
ATOM 1799 C CA . LEU A 1 237 ? -19.818 -10.261 38.634 1.00 95.94 237 LEU A CA 1
ATOM 1800 C C . LEU A 1 237 ? -18.289 -10.338 38.466 1.00 95.94 237 LEU A C 1
ATOM 1802 O O . LEU A 1 237 ? -17.646 -11.252 38.988 1.00 95.94 237 LEU A O 1
ATOM 1806 N N . LEU A 1 238 ? -17.699 -9.372 37.763 1.00 96.19 238 LEU A N 1
ATOM 1807 C CA . LEU A 1 238 ? -16.258 -9.339 37.518 1.00 96.19 238 LEU A CA 1
ATOM 1808 C C . LEU A 1 238 ? -15.463 -9.022 38.786 1.00 96.19 238 LEU A C 1
ATOM 1810 O O . LEU A 1 238 ? -15.929 -8.279 39.647 1.00 96.19 238 LEU A O 1
ATOM 1814 N N . ALA A 1 239 ? -14.262 -9.587 38.911 1.00 95.62 239 ALA A N 1
ATOM 1815 C CA . ALA A 1 239 ? -13.382 -9.395 40.065 1.00 95.62 239 ALA A CA 1
ATOM 1816 C C . ALA A 1 239 ? -12.613 -8.062 40.004 1.00 95.62 239 ALA A C 1
ATOM 1818 O O . ALA A 1 239 ? -12.509 -7.444 38.943 1.00 95.62 239 ALA A O 1
ATOM 1819 N N . ASN A 1 240 ? -12.017 -7.649 41.126 1.00 97.25 240 ASN A N 1
ATOM 1820 C CA . ASN A 1 240 ? -11.092 -6.513 41.146 1.00 97.25 240 ASN A CA 1
ATOM 1821 C C . ASN A 1 240 ? -9.908 -6.787 40.203 1.00 97.25 240 ASN A C 1
ATOM 1823 O O . ASN A 1 240 ? -9.331 -7.876 40.233 1.00 97.25 240 ASN A O 1
ATOM 1827 N N . GLY A 1 241 ? -9.539 -5.814 39.371 1.00 96.69 241 GLY A N 1
ATOM 1828 C CA . GLY A 1 241 ? -8.478 -5.998 38.381 1.00 96.69 241 GLY A CA 1
ATOM 1829 C C . GLY A 1 241 ? -8.525 -5.012 37.220 1.00 96.69 241 GLY A C 1
ATOM 1830 O O . GLY A 1 241 ? -9.360 -4.110 37.183 1.00 96.69 241 GLY A O 1
ATOM 1831 N N . LEU A 1 242 ? -7.598 -5.200 36.280 1.00 97.62 242 LEU A N 1
ATOM 1832 C CA . LEU A 1 242 ? -7.517 -4.448 35.030 1.00 97.62 242 LEU A CA 1
ATOM 1833 C C . LEU A 1 242 ? -8.274 -5.183 33.918 1.00 97.62 242 LEU A C 1
ATOM 1835 O O . LEU A 1 242 ? -8.112 -6.389 33.736 1.00 97.62 242 LEU A O 1
ATOM 1839 N N . TYR A 1 243 ? -9.041 -4.426 33.147 1.00 98.06 243 TYR A N 1
ATOM 1840 C CA . TYR A 1 243 ? -9.814 -4.874 31.999 1.00 98.06 243 TYR A CA 1
ATOM 1841 C C . TYR A 1 243 ? -9.540 -3.961 30.808 1.00 98.06 243 TYR A C 1
ATOM 1843 O O . TYR A 1 243 ? -9.152 -2.799 30.971 1.00 98.06 243 TYR A O 1
ATOM 1851 N N . LEU A 1 244 ? -9.733 -4.501 29.611 1.00 98.38 244 LEU A N 1
ATOM 1852 C CA . LEU A 1 244 ? -9.607 -3.773 28.354 1.00 98.38 244 LEU A CA 1
ATOM 1853 C C . LEU A 1 244 ? -10.990 -3.620 27.732 1.00 98.38 244 LEU A C 1
ATOM 1855 O O . LEU A 1 244 ? -11.810 -4.524 27.865 1.00 98.38 244 LEU A O 1
ATOM 1859 N N . TYR A 1 245 ? -11.257 -2.510 27.058 1.00 98.12 245 TYR A N 1
ATOM 1860 C CA . TYR A 1 245 ? -12.530 -2.303 26.371 1.00 98.12 245 TYR A CA 1
ATOM 1861 C C . TYR A 1 245 ? -12.342 -1.631 25.016 1.00 98.12 245 TYR A C 1
ATOM 1863 O O . TYR A 1 245 ? -11.355 -0.936 24.789 1.00 98.12 245 TYR A O 1
ATOM 1871 N N . THR A 1 246 ? -13.299 -1.845 24.123 1.00 97.62 246 THR A N 1
ATOM 1872 C CA . THR A 1 246 ? -13.369 -1.196 22.811 1.00 97.62 246 THR A CA 1
ATOM 1873 C C . THR A 1 246 ? -14.818 -1.158 22.339 1.00 97.62 246 THR A C 1
ATOM 1875 O O . THR A 1 246 ? -15.650 -1.930 22.822 1.00 97.62 246 THR A O 1
ATOM 1878 N N . ILE A 1 247 ? -15.120 -0.262 21.407 1.00 97.06 247 ILE A N 1
ATOM 1879 C C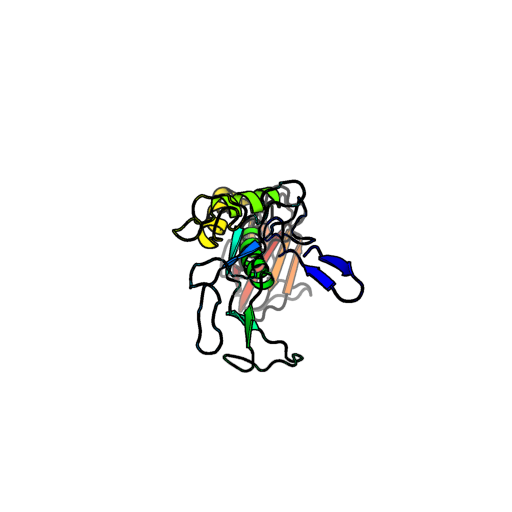A . ILE A 1 247 ? -16.386 -0.243 20.683 1.00 97.06 247 ILE A CA 1
ATOM 1880 C C . ILE A 1 247 ? -16.111 -0.474 19.196 1.00 97.06 247 ILE A C 1
ATOM 1882 O O . ILE A 1 247 ? -15.158 0.073 18.644 1.00 97.06 247 ILE A O 1
ATOM 1886 N N . ILE A 1 248 ? -16.932 -1.300 18.554 1.00 94.12 248 ILE A N 1
ATOM 1887 C CA . ILE A 1 248 ? -16.835 -1.608 17.126 1.00 94.12 248 ILE A CA 1
ATOM 1888 C C . ILE A 1 248 ? -18.056 -1.024 16.424 1.00 94.12 248 ILE A C 1
ATOM 1890 O O . ILE A 1 248 ? -19.177 -1.326 16.827 1.00 94.12 248 ILE A O 1
ATOM 1894 N N . ALA A 1 249 ? -17.850 -0.231 15.376 1.00 91.31 249 ALA A N 1
ATOM 1895 C CA . ALA A 1 249 ? -18.901 0.370 14.558 1.00 91.31 249 ALA A CA 1
ATOM 1896 C C . ALA A 1 249 ? -18.479 0.372 13.084 1.00 91.31 249 ALA A C 1
ATOM 1898 O O . ALA A 1 249 ? -17.343 0.713 12.765 1.00 91.31 249 ALA A O 1
ATOM 1899 N N . GLY A 1 250 ? -19.369 -0.052 12.181 1.00 76.50 250 GLY A N 1
ATOM 1900 C CA . GLY A 1 250 ? -19.092 -0.031 10.735 1.00 76.50 250 GLY A CA 1
ATOM 1901 C C . GLY A 1 250 ? -17.871 -0.855 10.289 1.00 76.50 250 GLY A C 1
ATOM 1902 O O . GLY A 1 250 ? -17.300 -0.579 9.242 1.00 76.50 250 GLY A O 1
ATOM 1903 N N . GLY A 1 251 ? -17.447 -1.848 11.081 1.00 76.25 251 GLY A N 1
ATOM 1904 C CA . GLY A 1 251 ? -16.237 -2.647 10.831 1.00 76.25 251 GLY A CA 1
ATOM 1905 C C . GLY A 1 251 ? -14.941 -2.055 11.400 1.00 76.25 251 GLY A C 1
ATOM 1906 O O . GLY A 1 251 ? -13.932 -2.757 11.431 1.00 76.25 251 GLY A O 1
ATOM 1907 N N . ASN A 1 252 ? -14.979 -0.824 11.917 1.00 82.88 252 ASN A N 1
ATOM 1908 C CA . ASN A 1 252 ? -13.861 -0.176 12.598 1.00 82.88 252 ASN A CA 1
ATOM 1909 C C . ASN A 1 252 ? -13.963 -0.372 14.112 1.00 82.88 252 ASN A C 1
ATOM 1911 O O . ASN A 1 252 ? -15.054 -0.397 14.680 1.00 82.88 252 ASN A O 1
ATOM 1915 N N . SER A 1 253 ? -12.814 -0.493 14.769 1.00 89.50 253 SER A N 1
ATOM 1916 C CA . SER A 1 253 ? -12.699 -0.598 16.224 1.00 89.50 253 SER A CA 1
ATOM 1917 C C . SER A 1 253 ? -12.138 0.703 16.776 1.00 89.50 253 SER A C 1
ATOM 1919 O O . SER A 1 253 ? -11.227 1.277 16.183 1.00 89.50 253 SER A O 1
ATOM 1921 N N . SER A 1 254 ? -12.624 1.139 17.934 1.00 93.25 254 SER A N 1
ATOM 1922 C CA . SER A 1 254 ? -11.982 2.219 18.680 1.00 93.25 254 SER A CA 1
ATOM 1923 C C . SER A 1 254 ? -10.590 1.810 19.155 1.00 93.25 254 SER A C 1
ATOM 1925 O O . SER A 1 254 ? -10.275 0.618 19.245 1.00 93.25 254 SER A O 1
ATOM 1927 N N . GLU A 1 255 ? -9.805 2.784 19.618 1.00 92.06 255 GLU A N 1
ATOM 1928 C CA . GLU A 1 255 ? -8.647 2.482 20.459 1.00 92.06 255 GLU A CA 1
ATOM 1929 C C . GLU A 1 255 ? -9.039 1.628 21.680 1.00 92.06 255 GLU A C 1
ATOM 1931 O O . GLU A 1 255 ? -10.168 1.692 22.185 1.00 92.06 255 GLU A O 1
ATOM 1936 N N . ILE A 1 256 ? -8.088 0.820 22.159 1.00 96.06 256 ILE A N 1
ATOM 1937 C CA . ILE A 1 256 ? -8.288 -0.046 23.324 1.00 96.06 256 ILE A CA 1
ATOM 1938 C C . ILE A 1 256 ? -8.171 0.787 24.602 1.00 96.06 256 ILE A C 1
ATOM 1940 O O . ILE A 1 256 ? -7.083 1.208 25.011 1.00 96.06 256 ILE A O 1
ATOM 1944 N N . GLY A 1 257 ? -9.301 0.955 25.277 1.00 96.62 257 GLY A N 1
ATOM 1945 C CA . GLY A 1 257 ? -9.385 1.572 26.587 1.00 96.62 257 GLY A CA 1
ATOM 1946 C C . GLY A 1 257 ? -8.992 0.621 27.717 1.00 96.62 257 GLY A C 1
ATOM 1947 O O . GLY A 1 257 ? -9.006 -0.604 27.583 1.00 96.62 257 GLY A O 1
ATOM 1948 N N . ARG A 1 258 ? -8.637 1.199 28.869 1.00 97.75 258 ARG A N 1
ATOM 1949 C CA . ARG A 1 258 ? -8.277 0.473 30.098 1.00 97.75 258 ARG A CA 1
ATOM 1950 C C . ARG A 1 258 ? -9.239 0.838 31.219 1.00 97.75 258 ARG A C 1
ATOM 1952 O O . ARG A 1 258 ? -9.485 2.020 31.449 1.00 97.75 258 ARG A O 1
ATOM 1959 N N . LEU A 1 259 ? -9.731 -0.160 31.941 1.00 97.00 259 LEU A N 1
ATOM 1960 C CA . LEU A 1 259 ? -10.665 -0.013 33.056 1.00 97.00 259 LEU A CA 1
ATOM 1961 C C . LEU A 1 259 ? -10.140 -0.770 34.275 1.00 97.00 259 LEU A C 1
ATOM 1963 O O . LEU A 1 259 ? -9.813 -1.949 34.169 1.00 97.00 259 LEU A O 1
ATOM 1967 N N . VAL A 1 260 ? -10.084 -0.121 35.435 1.00 97.75 260 VAL A N 1
ATOM 1968 C CA . VAL A 1 260 ? -9.742 -0.768 36.705 1.00 97.75 260 VAL A CA 1
ATOM 1969 C C . VAL A 1 260 ? -11.005 -0.915 37.545 1.00 97.75 260 VAL A C 1
ATOM 1971 O O . VAL A 1 260 ? -11.692 0.068 37.814 1.00 97.75 260 VAL A O 1
ATOM 1974 N N . ILE A 1 261 ? -11.295 -2.139 37.985 1.00 97.56 261 ILE A N 1
ATOM 1975 C CA . ILE A 1 261 ? -12.376 -2.432 38.931 1.00 97.56 261 ILE A CA 1
ATOM 1976 C C . ILE A 1 261 ? -11.783 -2.554 40.338 1.00 97.56 261 ILE A C 1
ATOM 1978 O O . ILE A 1 261 ? -10.870 -3.357 40.554 1.00 97.56 261 ILE A O 1
ATOM 1982 N N . ILE A 1 262 ? -12.307 -1.778 41.291 1.00 94.50 262 ILE A N 1
ATOM 1983 C CA . ILE A 1 262 ? -11.969 -1.844 42.719 1.00 94.50 262 ILE A CA 1
ATOM 1984 C C . ILE A 1 262 ? -13.256 -1.787 43.539 1.00 94.50 262 ILE A C 1
ATOM 1986 O O . ILE A 1 262 ? -13.988 -0.802 43.480 1.00 94.50 262 ILE A O 1
ATOM 1990 N N . ARG A 1 263 ? -13.490 -2.828 44.333 1.00 85.31 263 ARG A N 1
ATOM 1991 C CA . ARG A 1 263 ? -14.540 -2.900 45.354 1.00 85.31 263 ARG A CA 1
ATOM 1992 C C . ARG A 1 263 ? -13.965 -2.847 46.753 1.00 85.31 263 ARG A C 1
ATOM 1994 O O . ARG A 1 263 ? -12.882 -3.452 46.937 1.00 85.31 263 ARG A O 1
#